Protein AF-A0A7G6RJI1-F1 (afdb_monomer)

Foldseek 3Di:
DPVVVVVVVVVVVVVVVVVVVPDPPPDPPCPDPVNVVVVVVVVVVVVVVVVVVVVVVVVVVVVVVVVVVVVVVVVVVVVLLVLLVLLQVLLLVLLVLLVLVLVQLVVLQVVCVVVVVVVPQSLVSHDQDPDQDPDQSARDPVSLVLCVVLVHVVLSVLSRVLSVVSRVLSVLSVVSNVLVVVLVVPCLNCVQCVPPHPVRRPPVNCVVCVVVSVVSSVSVVVSSVVSVVSSVSSQVSQVVSLVSVCSSSVNVQSWTDHSSDTDGGDPDPPD

Solvent-accessible surface area (backbone atoms only — not comparable to full-atom values): 15150 Å² total; per-residue (Å²): 130,69,70,61,56,54,55,49,52,55,48,53,55,52,51,53,59,57,55,61,72,70,45,97,79,72,64,86,74,63,79,41,75,67,47,52,52,52,52,52,51,51,51,51,48,51,52,52,50,51,52,53,51,49,54,53,50,50,53,52,51,50,53,49,52,55,52,49,52,53,50,52,52,50,52,50,52,52,52,52,47,53,32,53,49,50,54,51,52,52,54,32,50,54,46,43,56,52,49,55,52,52,47,56,47,52,50,22,48,51,52,24,44,75,71,69,45,66,87,53,60,61,52,74,37,42,66,82,82,73,90,70,78,93,63,69,68,69,80,53,72,82,48,45,45,58,36,46,76,56,74,39,51,64,53,40,52,50,50,48,50,50,32,51,51,50,42,54,47,52,52,52,51,51,53,49,42,52,58,49,48,65,50,68,71,37,64,64,58,52,60,26,34,76,75,64,36,78,87,49,40,47,71,68,56,42,71,71,39,49,69,55,51,55,51,45,23,51,48,51,53,52,52,54,55,48,50,57,52,51,50,60,48,47,53,52,46,32,44,54,46,29,55,47,52,21,61,62,70,72,31,93,58,54,66,31,46,56,97,59,38,78,40,71,50,80,78,70,79,89,124

Secondary structure (DSSP, 8-state):
-HHHHHHHHHHHHHHHHHHHTT-TT--GGGGSHHHHHHHHHHHHHHHHHHHHHHHHHHHHHHHHHHHHHHHHHHHHHHHHHHHHHHHHHHHHHHHHHHHHHHHHHHHHHHHHHHTT-TTS-HHHHSPP-----SS-----HHHHHHHHHTT-HHHHHHHHHHHHHHHHHHHHHHHHHHHHHHHHT-HHHHHHHHHH-GGGS-HHHHHHHHHHHHHHHHHHHHHHHHHHHHHHHHHHHHHHHHHHHHHHHT-TTS-EEETTEEEPPP-----

Radius of gyration: 38.73 Å; Cα contacts (8 Å, |Δi|>4): 179; chains: 1; bounding box: 62×34×124 Å

pLDDT: mean 78.44, std 17.1, range [37.81, 96.06]

Nearest PDB structures (foldseek):
  1uru-assembly1_A-2  TM=3.618E-01  e=1.735E+00  Drosophila melanogaster
  3ja6-assembly1_I  TM=2.498E-01  e=2.124E+00  Escherichia coli
  8snb-assembly1_8K  TM=3.143E-01  e=3.896E+00  Strongylocentrotus purpuratus

Organism: Rhizobium leguminosarum bv. viciae (NCBI:txid387)

Sequence (271 aa):
MTHEMLGVACRLFRTEILGLCQAPWYRSDIFSVENIMLFSSTLIGAIVGAVVAGVIQYKISRQQFEAEAAVTEKQRLEVERAKAFKITFQLQSIMNSQRDLEHAIAESFTEAAAAGLGGWPSCLKVKPISGLPQGSERFEAEDMYILVAAGNPVVSNAASLLANRWSSMIEVVKDFNRSREEMSSDPDLFASAQMHGLDWISPEARERWEGKVITLSRYLESFHSALKTDIAEGEKIAADLGKTLKAYFKDPNFPTLQGGQLLAPDRLPRS

Mean predicted aligned error: 13.76 Å

Structure (mmCIF, N/CA/C/O backbone):
data_AF-A0A7G6RJI1-F1
#
_entry.id   AF-A0A7G6RJI1-F1
#
loop_
_atom_site.group_PDB
_atom_site.id
_atom_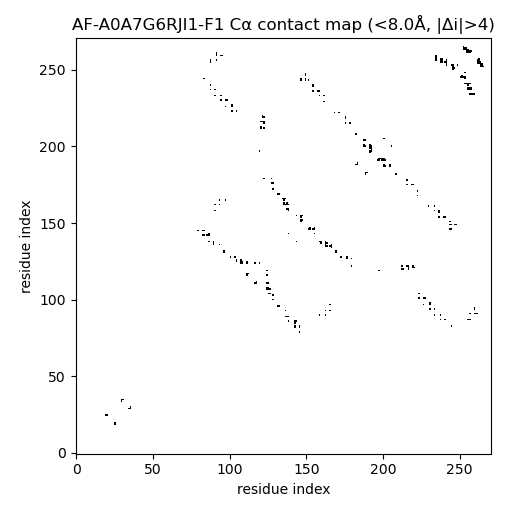site.type_symbol
_atom_site.label_atom_id
_atom_site.label_alt_id
_atom_site.label_comp_id
_atom_site.label_asym_id
_atom_site.label_entity_id
_atom_site.label_seq_id
_atom_site.pdbx_PDB_ins_code
_atom_site.Cartn_x
_atom_site.Cartn_y
_atom_site.Cartn_z
_atom_site.occupancy
_atom_site.B_iso_or_equiv
_atom_site.auth_seq_id
_atom_site.auth_comp_id
_atom_site.auth_asym_id
_atom_site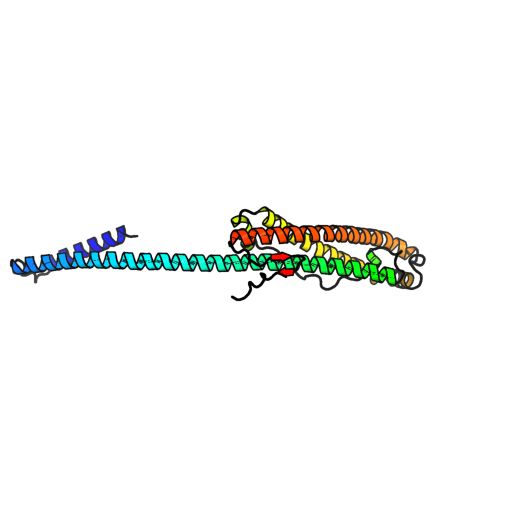.auth_atom_id
_atom_site.pdbx_PDB_model_num
ATOM 1 N N . MET A 1 1 ? -12.994 -9.990 47.515 1.00 44.66 1 MET A N 1
ATOM 2 C CA . MET A 1 1 ? -12.352 -9.154 48.559 1.00 44.66 1 MET A CA 1
ATOM 3 C C . MET A 1 1 ? -13.293 -8.710 49.691 1.00 44.66 1 MET A C 1
ATOM 5 O O . MET A 1 1 ? -12.871 -7.951 50.548 1.00 44.66 1 MET A O 1
ATOM 9 N N . THR A 1 2 ? -14.542 -9.186 49.766 1.00 51.34 2 THR A N 1
ATOM 10 C CA . THR A 1 2 ? -15.526 -8.729 50.773 1.00 51.34 2 THR A CA 1
ATOM 11 C C . THR A 1 2 ? -15.606 -9.609 52.030 1.00 51.34 2 THR A C 1
ATOM 13 O O . THR A 1 2 ? -15.945 -9.110 53.097 1.00 51.34 2 THR A O 1
ATOM 16 N N . HIS A 1 3 ? -15.229 -10.892 51.954 1.00 41.06 3 HIS A N 1
ATOM 17 C CA . HIS A 1 3 ? -15.257 -11.801 53.112 1.00 41.06 3 HIS A CA 1
ATOM 18 C C . HIS A 1 3 ? -14.093 -11.605 54.097 1.00 41.06 3 HIS A C 1
ATOM 20 O O . HIS A 1 3 ? -14.269 -11.804 55.298 1.00 41.06 3 HIS A O 1
ATOM 26 N N . GLU A 1 4 ? -12.920 -11.175 53.625 1.00 42.91 4 GLU A N 1
ATOM 27 C CA . GLU A 1 4 ? -11.760 -10.975 54.503 1.00 42.91 4 GLU A CA 1
ATOM 28 C C . GLU A 1 4 ? -11.885 -9.715 55.364 1.00 42.91 4 GLU A C 1
ATOM 30 O O . GLU A 1 4 ? -11.539 -9.754 56.544 1.00 42.91 4 GLU A O 1
ATOM 35 N N . MET A 1 5 ? -12.471 -8.632 54.836 1.00 42.94 5 MET A N 1
ATOM 36 C CA . MET A 1 5 ? -12.696 -7.411 55.619 1.00 42.94 5 MET A CA 1
ATOM 37 C C . MET A 1 5 ? -13.705 -7.619 56.756 1.00 42.94 5 MET A C 1
ATOM 39 O O . MET A 1 5 ? -13.489 -7.115 57.858 1.00 42.94 5 MET A O 1
ATOM 43 N N . LEU A 1 6 ? -14.746 -8.435 56.542 1.00 45.59 6 LEU A N 1
ATOM 44 C CA . LEU A 1 6 ? -15.683 -8.809 57.608 1.00 45.59 6 LEU A CA 1
ATOM 45 C C . LEU A 1 6 ? -14.982 -9.619 58.717 1.00 45.59 6 LEU A C 1
ATOM 47 O O . LEU A 1 6 ? -15.220 -9.404 59.904 1.00 45.59 6 LEU A O 1
ATOM 51 N N . GLY A 1 7 ? -14.067 -10.517 58.333 1.00 47.09 7 GLY A N 1
ATOM 52 C CA . GLY A 1 7 ? -13.289 -11.336 59.264 1.00 47.09 7 GLY A CA 1
ATOM 53 C C . GLY A 1 7 ? -12.231 -10.561 60.060 1.00 47.09 7 GLY A C 1
ATOM 54 O O . GLY A 1 7 ? -11.871 -10.983 61.162 1.00 47.09 7 GLY A O 1
ATOM 55 N N . VAL A 1 8 ? -11.730 -9.439 59.535 1.00 51.91 8 VAL A N 1
ATOM 56 C CA . VAL A 1 8 ? -10.824 -8.526 60.255 1.00 51.91 8 VAL A CA 1
ATOM 57 C C . VAL A 1 8 ? -11.613 -7.622 61.205 1.00 51.91 8 VAL A C 1
ATOM 59 O O . VAL A 1 8 ? -11.228 -7.497 62.366 1.00 51.91 8 VAL A O 1
ATOM 62 N N . ALA A 1 9 ? -12.763 -7.092 60.774 1.00 48.53 9 ALA A N 1
ATOM 63 C CA . ALA A 1 9 ? -13.648 -6.299 61.629 1.00 48.53 9 ALA A CA 1
ATOM 64 C C . ALA A 1 9 ? -14.160 -7.105 62.839 1.00 48.53 9 ALA A C 1
ATOM 66 O O . ALA A 1 9 ? -14.074 -6.632 63.969 1.00 48.53 9 ALA A O 1
ATOM 67 N N . CYS A 1 10 ? -14.586 -8.362 62.645 1.00 48.00 10 CYS A N 1
ATOM 68 C CA . CYS A 1 10 ? -14.978 -9.242 63.755 1.00 48.00 10 CYS A CA 1
ATOM 69 C C . CYS A 1 10 ? -13.814 -9.592 64.698 1.00 48.00 10 CYS A C 1
ATOM 71 O O . CYS A 1 10 ? -14.040 -9.793 65.892 1.00 48.00 10 CYS A O 1
ATOM 73 N N . ARG A 1 11 ? -12.575 -9.678 64.192 1.00 47.56 11 ARG A N 1
ATOM 74 C CA . ARG A 1 11 ? -11.395 -9.950 65.029 1.00 47.56 11 ARG A CA 1
ATOM 75 C C . ARG A 1 11 ? -11.001 -8.742 65.874 1.00 47.56 11 ARG A C 1
ATOM 77 O O . ARG A 1 11 ? -10.767 -8.932 67.063 1.00 47.56 11 ARG A O 1
ATOM 84 N N . LEU A 1 12 ? -11.029 -7.536 65.303 1.00 47.50 12 LEU A N 1
ATOM 85 C CA . LEU A 1 12 ? -10.796 -6.283 66.031 1.00 47.50 12 LEU A CA 1
ATOM 86 C C . LEU A 1 12 ? -11.854 -6.049 67.121 1.00 47.50 12 LEU A C 1
ATOM 88 O O . LEU A 1 12 ? -11.502 -5.747 68.261 1.00 47.50 12 LEU A O 1
ATOM 92 N N . PHE A 1 13 ? -13.132 -6.311 66.818 1.00 48.78 13 PHE A N 1
ATOM 93 C CA . PHE A 1 13 ? -14.228 -6.198 67.791 1.00 48.78 13 PHE A CA 1
ATOM 94 C C . PHE A 1 13 ? -14.069 -7.172 68.971 1.00 48.78 13 PHE A C 1
ATOM 96 O O . PHE A 1 13 ? -14.360 -6.837 70.117 1.00 48.78 13 PHE A O 1
ATOM 103 N N . ARG A 1 14 ? -13.562 -8.386 68.710 1.00 46.91 14 ARG A N 1
ATOM 104 C CA . ARG A 1 14 ? -13.326 -9.398 69.748 1.00 46.91 14 ARG A CA 1
ATOM 105 C C . ARG A 1 14 ? -12.148 -9.033 70.655 1.00 46.91 14 ARG A C 1
ATOM 107 O O . ARG A 1 14 ? -12.214 -9.308 71.850 1.00 46.91 14 ARG A O 1
ATOM 114 N N . THR A 1 15 ? -11.092 -8.423 70.116 1.00 50.25 15 THR A N 1
ATOM 115 C CA . THR A 1 15 ? -9.914 -8.018 70.902 1.00 50.25 15 THR A CA 1
ATOM 116 C C . THR A 1 15 ? -10.156 -6.778 71.757 1.00 50.25 15 THR A C 1
ATOM 118 O O . THR A 1 15 ? -9.685 -6.750 72.890 1.00 50.25 15 THR A O 1
ATOM 121 N N . GLU A 1 16 ? -10.927 -5.793 71.288 1.00 49.84 16 GLU A N 1
ATOM 122 C CA . GLU A 1 16 ? -11.215 -4.599 72.099 1.00 49.84 16 GLU A CA 1
ATOM 123 C C . GLU A 1 16 ? -12.198 -4.886 73.239 1.00 49.84 16 GLU A C 1
ATOM 125 O O . GLU A 1 16 ? -11.974 -4.446 74.366 1.00 49.84 16 GLU A O 1
ATOM 130 N N . ILE A 1 17 ? -13.228 -5.706 72.998 1.00 50.31 17 ILE A N 1
ATOM 131 C CA . ILE A 1 17 ? -14.180 -6.095 74.050 1.00 50.31 17 ILE A CA 1
ATOM 132 C C . ILE A 1 17 ? -13.494 -6.938 75.135 1.00 50.31 17 ILE A C 1
ATOM 134 O O . ILE A 1 17 ? -13.737 -6.724 76.319 1.00 50.31 17 ILE A O 1
ATOM 138 N N . LEU A 1 18 ? -12.601 -7.863 74.762 1.00 48.12 18 LEU A N 1
ATOM 139 C CA . LEU A 1 18 ? -11.871 -8.677 75.742 1.00 48.12 18 LEU A CA 1
ATOM 140 C C . LEU A 1 18 ? -10.766 -7.891 76.467 1.00 48.12 18 LEU A C 1
ATOM 142 O O . LEU A 1 18 ? -10.519 -8.158 77.641 1.00 48.12 18 LEU A O 1
ATOM 146 N N . GLY A 1 19 ? -10.141 -6.907 75.809 1.00 47.38 19 GLY A N 1
ATOM 147 C CA . GLY A 1 19 ? -9.150 -6.021 76.430 1.00 47.38 19 GLY A CA 1
ATOM 148 C C . GLY A 1 19 ? -9.755 -5.062 77.461 1.00 47.38 19 GLY A C 1
ATOM 149 O O . GLY A 1 19 ? -9.156 -4.825 78.508 1.00 47.38 19 GLY A O 1
ATOM 150 N N . LEU A 1 20 ? -10.976 -4.572 77.220 1.00 47.09 20 LEU A N 1
ATOM 151 C CA . LEU A 1 20 ? -11.711 -3.722 78.165 1.00 47.09 20 LEU A CA 1
ATOM 152 C C . LEU A 1 20 ? -12.123 -4.468 79.445 1.00 47.09 20 LEU A C 1
ATOM 154 O O . LEU A 1 20 ? -12.180 -3.856 80.507 1.00 47.09 20 LEU A O 1
ATOM 158 N N . CYS A 1 21 ? -12.346 -5.783 79.379 1.00 48.19 21 CYS A N 1
ATOM 159 C CA . CYS A 1 21 ? -12.746 -6.591 80.536 1.00 48.19 21 CYS A CA 1
ATOM 160 C C . CYS A 1 21 ? -11.606 -6.931 81.518 1.00 48.19 21 CYS A C 1
ATOM 162 O O . CYS A 1 21 ? -11.888 -7.469 82.586 1.00 48.19 21 CYS A O 1
ATOM 164 N N . GLN A 1 22 ? -10.338 -6.645 81.194 1.00 48.41 22 GLN A N 1
ATOM 165 C CA . GLN A 1 22 ? -9.186 -6.953 82.065 1.00 48.41 22 GLN A CA 1
ATOM 166 C C . GLN A 1 22 ? -8.533 -5.721 82.707 1.00 48.41 22 GLN A C 1
ATOM 168 O O . GLN A 1 22 ? -7.546 -5.850 83.433 1.00 48.41 22 GLN A O 1
ATOM 173 N N . ALA A 1 23 ? -9.068 -4.521 82.478 1.00 49.31 23 ALA A N 1
ATOM 174 C CA . ALA A 1 23 ? -8.513 -3.312 83.064 1.00 49.31 23 ALA A CA 1
ATOM 175 C C . ALA A 1 23 ? -8.948 -3.157 84.544 1.00 49.31 23 ALA A C 1
ATOM 177 O O . ALA A 1 23 ? -10.142 -3.216 84.838 1.00 49.31 23 ALA A O 1
ATOM 178 N N . PRO A 1 24 ? -8.028 -2.908 85.499 1.00 47.59 24 PRO A N 1
ATOM 179 C CA . PRO A 1 24 ? -8.315 -2.897 86.945 1.00 47.59 24 PRO A CA 1
ATOM 180 C C . PRO A 1 24 ? -9.204 -1.733 87.432 1.00 47.59 24 PRO A C 1
ATOM 182 O O . PRO A 1 24 ? -9.448 -1.598 88.628 1.00 47.59 24 PRO A O 1
ATOM 185 N N . TRP A 1 25 ? -9.712 -0.899 86.521 1.00 50.97 25 TRP A N 1
ATOM 186 C CA . TRP A 1 25 ? -10.681 0.171 86.782 1.00 50.97 25 TRP A CA 1
ATOM 187 C C . TRP A 1 25 ? -12.119 -0.191 86.359 1.00 50.97 25 TRP A C 1
ATOM 189 O O . TRP A 1 25 ? -12.997 0.673 86.367 1.00 50.97 25 TRP A O 1
ATOM 199 N N . TYR A 1 26 ? -12.388 -1.461 86.028 1.00 44.91 26 TYR A N 1
ATOM 200 C CA . TYR A 1 26 ? -13.722 -1.964 85.686 1.00 44.91 26 TYR A CA 1
ATOM 201 C C . TYR A 1 26 ? -14.636 -2.004 86.929 1.00 44.91 26 TYR A C 1
ATOM 203 O O . TYR A 1 26 ? -14.754 -3.014 87.623 1.00 44.91 26 TYR A O 1
ATOM 211 N N . ARG A 1 27 ? -15.265 -0.865 87.249 1.00 48.16 27 ARG A N 1
ATOM 212 C CA . ARG A 1 27 ? -16.328 -0.762 88.261 1.00 48.16 27 ARG A CA 1
ATOM 213 C C . ARG A 1 27 ? -17.560 -1.542 87.801 1.00 48.16 27 ARG A C 1
ATOM 215 O O . ARG A 1 27 ? -18.054 -1.348 86.695 1.00 48.16 27 ARG A O 1
ATOM 222 N N . SER A 1 28 ? -18.113 -2.343 88.704 1.00 49.47 28 SER A N 1
ATOM 223 C CA . SER A 1 28 ? -19.346 -3.129 88.554 1.00 49.47 28 SER A CA 1
ATOM 224 C C . SER A 1 28 ? -20.634 -2.306 88.357 1.00 49.47 28 SER A C 1
ATOM 226 O O . SER A 1 28 ? -21.706 -2.891 88.238 1.00 49.47 28 SER A O 1
ATOM 228 N N . ASP A 1 29 ? -20.551 -0.974 88.278 1.00 47.97 29 ASP A N 1
ATOM 229 C CA . ASP A 1 29 ? -21.704 -0.066 88.137 1.00 47.97 29 ASP A CA 1
ATOM 230 C C . ASP A 1 29 ? -22.180 0.100 86.673 1.00 47.97 29 ASP A C 1
ATOM 232 O O . ASP A 1 29 ? -23.141 0.815 86.389 1.00 47.97 29 ASP A O 1
ATOM 236 N N . ILE A 1 30 ? -21.537 -0.576 85.712 1.00 51.12 30 ILE A N 1
ATOM 237 C CA . ILE A 1 30 ? -21.891 -0.501 84.281 1.00 51.12 30 ILE A CA 1
ATOM 238 C C . ILE A 1 30 ? -23.217 -1.232 83.969 1.00 51.12 30 ILE A C 1
ATOM 240 O O . ILE A 1 30 ? -23.844 -0.942 82.956 1.00 51.12 30 ILE A O 1
ATOM 244 N N . PHE A 1 31 ? -23.723 -2.091 84.861 1.00 45.53 31 PHE A N 1
ATOM 245 C CA . PHE A 1 31 ? -24.990 -2.822 84.680 1.00 45.53 31 PHE A CA 1
ATOM 246 C C . PHE A 1 31 ? -26.203 -2.168 85.371 1.00 45.53 31 PHE A C 1
ATOM 248 O O . PHE A 1 31 ? -27.122 -2.852 85.816 1.00 45.53 31 PHE A O 1
ATOM 255 N N . SER A 1 32 ? -26.241 -0.834 85.436 1.00 52.19 32 SER A N 1
ATOM 256 C CA . SER A 1 32 ? -27.514 -0.112 85.575 1.00 52.19 32 SER A CA 1
ATOM 257 C C . SER A 1 32 ? -28.381 -0.379 84.335 1.00 52.19 32 SER A C 1
ATOM 259 O O . SER A 1 32 ? -27.873 -0.384 83.211 1.00 52.19 32 SER A O 1
ATOM 261 N N . VAL A 1 33 ? -29.692 -0.578 84.514 1.00 54.50 33 VAL A N 1
ATOM 262 C CA . VAL A 1 33 ? -30.661 -0.769 83.412 1.00 54.50 33 VAL A CA 1
ATOM 263 C C . VAL A 1 33 ? -30.552 0.358 82.369 1.00 54.50 33 VAL A C 1
ATOM 265 O O . VAL A 1 33 ? -30.708 0.113 81.173 1.00 54.50 33 VAL A O 1
ATOM 268 N N . GLU A 1 34 ? -30.186 1.569 82.801 1.00 54.44 34 GLU A N 1
ATOM 269 C CA . GLU A 1 34 ? -29.973 2.733 81.933 1.00 54.44 34 GLU A CA 1
ATOM 270 C C . GLU A 1 34 ? -28.757 2.573 81.005 1.00 54.44 34 GLU A C 1
ATOM 272 O O . GLU A 1 34 ? -28.835 2.912 79.825 1.00 54.44 34 GLU A O 1
ATOM 277 N N . ASN A 1 35 ? -27.659 1.984 81.488 1.00 52.88 35 ASN A N 1
ATOM 278 C CA . ASN A 1 35 ? -26.444 1.762 80.695 1.00 52.88 35 ASN A CA 1
ATOM 279 C C . ASN A 1 35 ? -26.624 0.634 79.669 1.00 52.88 35 ASN A C 1
ATOM 281 O O . ASN A 1 35 ? -26.104 0.723 78.557 1.00 52.88 35 ASN A O 1
ATOM 285 N N . ILE A 1 36 ? -27.413 -0.398 79.993 1.00 57.19 36 ILE A N 1
ATOM 286 C CA . ILE A 1 36 ? -27.764 -1.473 79.049 1.00 57.19 36 ILE A CA 1
ATOM 287 C C . ILE A 1 36 ? -28.654 -0.926 77.922 1.00 57.19 36 ILE A C 1
ATOM 289 O O . ILE A 1 36 ? -28.448 -1.280 76.759 1.00 57.19 36 ILE A O 1
ATOM 293 N N . MET A 1 37 ? -29.601 -0.030 78.229 1.00 56.97 37 MET A N 1
ATOM 294 C CA . MET A 1 37 ? -30.416 0.655 77.212 1.00 56.97 37 MET A CA 1
ATOM 295 C C . MET A 1 37 ? -29.586 1.590 76.319 1.00 56.97 37 MET A C 1
ATOM 297 O O . MET A 1 37 ? -29.798 1.636 75.107 1.00 56.97 37 MET A O 1
ATOM 301 N N . LEU A 1 38 ? -28.609 2.302 76.886 1.00 60.97 38 LEU A N 1
ATOM 302 C CA . LEU A 1 38 ? -27.684 3.157 76.133 1.00 60.97 38 LEU A CA 1
ATOM 303 C C . LEU A 1 38 ? -26.750 2.353 75.219 1.00 60.97 38 LEU A C 1
ATOM 305 O O . LEU A 1 38 ? -26.529 2.742 74.073 1.00 60.97 38 LEU A O 1
ATOM 309 N N . PHE A 1 39 ? -26.242 1.213 75.691 1.00 62.25 39 PHE A N 1
ATOM 310 C CA . PHE A 1 39 ? -25.367 0.333 74.910 1.00 62.25 39 PHE A CA 1
ATOM 311 C C . PHE A 1 39 ? -26.123 -0.351 73.764 1.00 62.25 39 PHE A C 1
ATOM 313 O O . PHE A 1 39 ? -25.642 -0.438 72.636 1.00 62.25 39 PHE A O 1
ATOM 320 N N . SER A 1 40 ? -27.346 -0.811 74.032 1.00 61.06 40 SER A N 1
ATOM 321 C CA . SER A 1 40 ? -28.196 -1.438 73.017 1.00 61.06 40 SER A CA 1
ATOM 322 C C . SER A 1 40 ? -28.679 -0.433 71.963 1.00 61.06 40 SER A C 1
ATOM 324 O O . SER A 1 40 ? -28.666 -0.759 70.776 1.00 61.06 40 SER A O 1
ATOM 326 N N . SER A 1 41 ? -29.000 0.811 72.340 1.00 62.19 41 SER A N 1
ATOM 327 C CA . SER A 1 41 ? -29.367 1.860 71.377 1.00 62.19 41 SER A CA 1
ATOM 328 C C . SER A 1 41 ? -28.186 2.331 70.518 1.00 62.19 41 SER A C 1
ATOM 330 O O . SER A 1 41 ? -28.357 2.518 69.312 1.00 62.19 41 SER A O 1
ATOM 332 N N . THR A 1 42 ? -26.977 2.441 71.080 1.00 68.38 42 THR A N 1
ATOM 333 C CA . THR A 1 42 ? -25.759 2.756 70.305 1.00 68.38 42 THR A CA 1
ATOM 334 C C . THR A 1 42 ? -25.352 1.620 69.371 1.00 68.38 42 THR A C 1
ATOM 336 O O . THR A 1 42 ? -24.992 1.889 68.226 1.00 68.38 42 THR A O 1
ATOM 339 N N . LEU A 1 43 ? -25.469 0.357 69.795 1.00 67.19 43 LEU A N 1
ATOM 340 C CA . LEU A 1 43 ? -25.191 -0.801 68.940 1.00 67.19 43 LEU A CA 1
ATOM 341 C C . LEU A 1 43 ? -26.173 -0.883 67.759 1.00 67.19 43 LEU A C 1
ATOM 343 O O . LEU A 1 43 ? -25.754 -1.067 66.617 1.00 67.19 43 LEU A O 1
ATOM 347 N N . ILE A 1 44 ? -27.473 -0.692 68.014 1.00 65.62 44 ILE A N 1
ATOM 348 C CA . ILE A 1 44 ? -28.499 -0.655 66.961 1.00 65.62 44 ILE A CA 1
ATOM 349 C C . ILE A 1 44 ? -28.258 0.540 66.027 1.00 65.62 44 ILE A C 1
ATOM 351 O O . ILE A 1 44 ? -28.298 0.376 64.808 1.00 65.62 44 ILE A O 1
ATOM 355 N N . GLY A 1 45 ? -27.935 1.716 66.573 1.00 65.38 45 GLY A N 1
ATOM 356 C CA . GLY A 1 45 ? -27.583 2.903 65.791 1.00 65.38 45 GLY A CA 1
ATOM 357 C C . GLY A 1 45 ? -26.361 2.690 64.892 1.00 65.38 45 GLY A C 1
ATOM 358 O O . GLY A 1 45 ? -26.391 3.073 63.723 1.00 65.38 45 GLY A O 1
ATOM 359 N N . ALA A 1 46 ? -25.320 2.016 65.389 1.00 67.38 46 ALA A N 1
ATOM 360 C CA . ALA A 1 46 ? -24.122 1.687 64.618 1.00 67.38 46 ALA A CA 1
ATOM 361 C C . ALA A 1 46 ? -24.409 0.680 63.491 1.00 67.38 46 ALA A C 1
ATOM 363 O O . ALA A 1 46 ? -23.920 0.855 62.376 1.00 67.38 46 ALA A O 1
ATOM 364 N N . ILE A 1 47 ? -25.241 -0.337 63.745 1.00 69.31 47 ILE A N 1
ATOM 365 C CA . ILE A 1 47 ? -25.651 -1.319 62.728 1.00 69.31 47 ILE A CA 1
ATOM 366 C C . ILE A 1 47 ? -26.483 -0.645 61.635 1.00 69.31 47 ILE A C 1
ATOM 368 O O . ILE A 1 47 ? -26.197 -0.815 60.450 1.00 69.31 47 ILE A O 1
ATOM 372 N N . VAL A 1 48 ? -27.482 0.156 62.012 1.00 70.38 48 VAL A N 1
ATOM 373 C CA . VAL A 1 48 ? -28.325 0.880 61.049 1.00 70.38 48 VAL A CA 1
ATOM 374 C C . VAL A 1 48 ? -27.489 1.885 60.253 1.00 70.38 48 VAL A C 1
ATOM 376 O O . VAL A 1 48 ? -27.600 1.931 59.029 1.00 70.38 48 VAL A O 1
ATOM 379 N N . GLY A 1 49 ? -26.594 2.625 60.913 1.00 71.06 49 GLY A N 1
ATOM 380 C CA . GLY A 1 49 ? -25.656 3.536 60.259 1.00 71.06 49 GLY A CA 1
ATOM 381 C C . GLY A 1 49 ? -24.747 2.829 59.250 1.00 71.06 49 GLY A C 1
ATOM 382 O O . GLY A 1 49 ? -24.614 3.297 58.121 1.00 71.06 49 GLY A O 1
ATOM 383 N N . ALA A 1 50 ? -24.189 1.667 59.606 1.00 73.31 50 ALA A N 1
ATOM 384 C CA . ALA A 1 50 ? -23.346 0.868 58.716 1.00 73.31 50 ALA A CA 1
ATOM 385 C C . ALA A 1 50 ? -24.118 0.314 57.506 1.00 73.31 50 ALA A C 1
ATOM 387 O O . ALA A 1 50 ? -23.600 0.324 56.390 1.00 73.31 50 ALA A O 1
ATOM 388 N N . VAL A 1 51 ? -25.368 -0.123 57.695 1.00 75.69 51 VAL A N 1
ATOM 389 C CA . VAL A 1 51 ? -26.224 -0.604 56.597 1.00 75.69 51 VAL A CA 1
ATOM 390 C C . VAL A 1 51 ? -26.586 0.538 55.647 1.00 75.69 51 VAL A C 1
ATOM 392 O O . VAL A 1 51 ? -26.446 0.388 54.434 1.00 75.69 51 VAL A O 1
ATOM 395 N N . VAL A 1 52 ? -27.001 1.694 56.171 1.00 79.12 52 VAL A N 1
ATOM 396 C CA . VAL A 1 52 ? -27.344 2.866 55.349 1.00 79.12 52 VAL A CA 1
ATOM 397 C C . VAL A 1 52 ? -26.116 3.374 54.590 1.00 79.12 52 VAL A C 1
ATOM 399 O O . VAL A 1 52 ? -26.197 3.586 53.380 1.00 79.12 52 VAL A O 1
ATOM 402 N N . ALA A 1 53 ? -24.964 3.489 55.258 1.00 75.06 53 ALA A N 1
ATOM 403 C CA . ALA A 1 53 ? -23.704 3.855 54.615 1.00 75.06 53 ALA A CA 1
ATOM 404 C C . ALA A 1 53 ? -23.299 2.839 53.533 1.00 75.06 53 ALA A C 1
ATOM 406 O O . ALA A 1 53 ? -22.908 3.239 52.440 1.00 75.06 53 ALA A O 1
ATOM 407 N N . GLY A 1 54 ? -23.468 1.537 53.786 1.00 77.81 54 GLY A N 1
ATOM 408 C CA . GLY A 1 54 ? -23.201 0.476 52.813 1.00 77.81 54 GLY A CA 1
ATOM 409 C C . GLY A 1 54 ? -24.099 0.546 51.574 1.00 77.81 54 GLY A C 1
ATOM 410 O O . GLY A 1 54 ? -23.612 0.393 50.455 1.00 77.81 54 GLY A O 1
ATOM 411 N N . VAL A 1 55 ? -25.394 0.837 51.741 1.00 81.19 55 VAL A N 1
ATOM 412 C CA . VAL A 1 55 ? -26.340 0.999 50.619 1.00 81.19 55 VAL A CA 1
ATOM 413 C C . VAL A 1 55 ? -26.023 2.250 49.796 1.00 81.19 55 VAL A C 1
ATOM 415 O O . VAL A 1 55 ? -26.062 2.197 48.565 1.00 81.19 55 VAL A O 1
ATOM 418 N N . ILE A 1 56 ? -25.694 3.367 50.452 1.00 84.38 56 ILE A N 1
ATOM 419 C CA . ILE A 1 56 ? -25.287 4.606 49.772 1.00 84.38 56 ILE A CA 1
ATOM 420 C C . ILE A 1 56 ? -23.984 4.374 49.001 1.00 84.38 56 ILE A C 1
ATOM 422 O O . ILE A 1 56 ? -23.925 4.673 47.808 1.00 84.38 56 ILE A O 1
ATOM 426 N N . GLN A 1 57 ? -22.983 3.765 49.641 1.00 83.69 57 GLN A N 1
ATOM 427 C CA . GLN A 1 57 ? -21.704 3.448 49.011 1.00 83.69 57 GLN A CA 1
ATOM 428 C C . GLN A 1 57 ? -21.888 2.518 47.810 1.00 83.69 57 GLN A C 1
ATOM 430 O O . GLN A 1 57 ? -21.326 2.774 46.752 1.00 83.69 57 GLN A O 1
ATOM 435 N N . TYR A 1 58 ? -22.726 1.484 47.927 1.00 85.12 58 TYR A N 1
ATOM 436 C CA . TYR A 1 58 ? -23.033 0.585 46.815 1.00 85.12 58 TYR A CA 1
ATOM 437 C C . TYR A 1 58 ? -23.652 1.327 45.623 1.00 85.12 58 TYR A C 1
ATOM 439 O O . TYR A 1 58 ? -23.249 1.099 44.482 1.00 85.12 58 TYR A O 1
ATOM 447 N N . LYS A 1 59 ? -24.602 2.241 45.866 1.00 85.75 59 LYS A N 1
ATOM 448 C CA . LYS A 1 59 ? -25.212 3.045 44.796 1.00 85.75 59 LYS A CA 1
ATOM 449 C C . LYS A 1 59 ? -24.202 3.974 44.121 1.00 85.75 59 LYS A C 1
ATOM 451 O O . LYS A 1 59 ? -24.188 4.032 42.894 1.00 85.75 59 LYS A O 1
ATOM 456 N N . ILE A 1 60 ? -23.356 4.653 44.898 1.00 87.12 60 ILE A N 1
ATOM 457 C CA . ILE A 1 60 ? -22.306 5.538 44.370 1.00 87.12 60 ILE A CA 1
ATOM 458 C C . ILE A 1 60 ? -21.299 4.730 43.550 1.00 87.12 60 ILE A C 1
ATOM 460 O O . ILE A 1 60 ? -21.031 5.075 42.403 1.00 87.12 60 ILE A O 1
ATOM 464 N N . SER A 1 61 ? -20.793 3.620 44.093 1.00 82.31 61 SER A N 1
ATOM 465 C CA . SER A 1 61 ? -19.842 2.763 43.386 1.00 82.31 61 SER A CA 1
ATOM 466 C C . SER A 1 61 ? -20.438 2.199 42.102 1.00 82.31 61 SER A C 1
ATOM 468 O O . SER A 1 61 ? -19.767 2.206 41.079 1.00 82.31 61 SER A O 1
ATOM 470 N N . ARG A 1 62 ? -21.706 1.772 42.101 1.00 86.62 62 ARG A N 1
ATOM 471 C CA . ARG A 1 62 ? -22.365 1.291 40.881 1.00 86.62 62 ARG A CA 1
ATOM 472 C C . ARG A 1 62 ? -22.447 2.375 39.801 1.00 86.62 62 ARG A C 1
ATOM 474 O O . ARG A 1 62 ? -22.123 2.093 38.655 1.00 86.62 62 ARG A O 1
ATOM 481 N N . GLN A 1 63 ? -22.822 3.601 40.166 1.00 86.19 63 GLN A N 1
ATOM 482 C CA . GLN A 1 63 ? -22.851 4.727 39.225 1.00 86.19 63 GLN A CA 1
ATOM 483 C C . GLN A 1 63 ? -21.455 5.071 38.695 1.00 86.19 63 GLN A C 1
ATOM 485 O O . GLN A 1 63 ? -21.305 5.346 37.508 1.00 86.19 63 GLN A O 1
ATOM 490 N N . GLN A 1 64 ? -20.434 5.026 39.554 1.00 86.06 64 GLN A N 1
ATOM 491 C CA . GLN A 1 64 ? -19.045 5.244 39.153 1.00 86.06 64 GLN A CA 1
ATOM 492 C C . GLN A 1 64 ? -18.552 4.154 38.198 1.00 86.06 64 GLN A C 1
ATOM 494 O O . GLN A 1 64 ? -17.996 4.494 37.164 1.00 86.06 64 GLN A O 1
ATOM 499 N N . PHE A 1 65 ? -18.822 2.876 38.478 1.00 86.94 65 PHE A N 1
ATOM 500 C CA . PHE A 1 65 ? -18.462 1.769 37.587 1.00 86.94 65 PHE A CA 1
ATOM 501 C C . PHE A 1 65 ? -19.166 1.859 36.230 1.00 86.94 65 PHE A C 1
ATOM 503 O O . PHE A 1 65 ? -18.537 1.628 35.202 1.00 86.94 65 PHE A O 1
ATOM 510 N N . GLU A 1 66 ? -20.456 2.204 36.204 1.00 89.88 66 GLU A N 1
ATOM 511 C CA . GLU A 1 66 ? -21.202 2.390 34.953 1.00 89.88 66 GLU A CA 1
ATOM 512 C C . GLU A 1 66 ? -20.650 3.585 34.147 1.00 89.88 66 GLU A C 1
ATOM 514 O O . GLU A 1 66 ? -20.470 3.480 32.932 1.00 89.88 66 GLU A O 1
ATOM 519 N N . ALA A 1 67 ? -20.315 4.695 34.815 1.00 84.50 67 ALA A N 1
ATOM 520 C CA . ALA A 1 67 ? -19.707 5.863 34.177 1.00 84.50 67 ALA A CA 1
ATOM 521 C C . ALA A 1 67 ? -18.284 5.579 33.665 1.00 84.50 67 ALA A C 1
ATOM 523 O O . ALA A 1 67 ? -17.944 5.964 32.548 1.00 84.50 67 ALA A O 1
ATOM 524 N N . GLU A 1 68 ? -17.463 4.884 34.450 1.00 87.44 68 GLU A N 1
ATOM 525 C CA . GLU A 1 68 ? -16.098 4.508 34.084 1.00 87.44 68 GLU A CA 1
ATOM 526 C C . GLU A 1 68 ? -16.100 3.529 32.907 1.00 87.44 68 GLU A C 1
ATOM 528 O O . GLU A 1 68 ? -15.401 3.765 31.926 1.00 87.44 68 GLU A O 1
ATOM 533 N N . ALA A 1 69 ? -16.976 2.517 32.923 1.00 87.25 69 ALA A N 1
ATOM 534 C CA . ALA A 1 69 ? -17.145 1.593 31.804 1.00 87.25 69 ALA A CA 1
ATOM 535 C C . ALA A 1 69 ? -17.528 2.320 30.503 1.00 87.25 69 ALA A C 1
ATOM 537 O O . ALA A 1 69 ? -16.979 2.019 29.442 1.00 87.25 69 ALA A O 1
ATOM 538 N N . ALA A 1 70 ? -18.426 3.310 30.575 1.00 87.06 70 ALA A N 1
ATOM 539 C CA . ALA A 1 70 ? -18.805 4.115 29.416 1.00 87.06 70 ALA A CA 1
ATOM 540 C C . ALA A 1 70 ? -17.636 4.965 28.880 1.00 87.06 70 ALA A C 1
ATOM 542 O O . ALA A 1 70 ? -17.465 5.091 27.665 1.00 87.06 70 ALA A O 1
ATOM 543 N N . VAL A 1 71 ? -16.812 5.532 29.769 1.00 88.75 71 VAL A N 1
ATOM 544 C CA . VAL A 1 71 ? -15.616 6.300 29.386 1.00 88.75 71 VAL A CA 1
ATOM 545 C C . VAL A 1 71 ? -14.562 5.394 28.752 1.00 88.75 71 VAL A C 1
ATOM 547 O O . VAL A 1 71 ? -14.041 5.735 27.690 1.00 88.75 71 VAL A O 1
ATOM 550 N N . THR A 1 72 ? -14.275 4.237 29.351 1.00 88.81 72 THR A N 1
ATOM 551 C CA . THR A 1 72 ? -13.305 3.270 28.820 1.00 88.81 72 THR A CA 1
ATOM 552 C C . THR A 1 72 ? -13.717 2.764 27.442 1.00 88.81 72 THR A C 1
ATOM 554 O O . THR A 1 72 ? -12.882 2.704 26.541 1.00 88.81 72 THR A O 1
ATOM 557 N N . GLU A 1 73 ? -15.000 2.459 27.239 1.00 86.56 73 GLU A N 1
ATOM 558 C CA . GLU A 1 73 ? -15.497 2.019 25.932 1.00 86.56 73 GLU A CA 1
ATOM 559 C C . GLU A 1 73 ? -15.343 3.116 24.873 1.00 86.56 73 GLU A C 1
ATOM 561 O O . GLU A 1 73 ? -14.885 2.860 23.758 1.00 86.56 73 GLU A O 1
ATOM 566 N N . LYS A 1 74 ? -15.641 4.370 25.227 1.00 87.69 74 LYS A N 1
ATOM 567 C CA . LYS A 1 74 ? -15.445 5.499 24.315 1.00 87.69 74 LYS A CA 1
ATOM 568 C C . LYS A 1 74 ? -13.971 5.676 23.937 1.00 87.69 74 LYS A C 1
ATOM 570 O O . LYS A 1 74 ? -13.664 5.827 22.756 1.00 87.69 74 LYS A O 1
ATOM 575 N N . GLN A 1 75 ? -13.065 5.615 24.913 1.00 89.50 75 GLN A N 1
ATOM 576 C CA . GLN A 1 75 ? -11.621 5.703 24.673 1.00 89.50 75 GLN A CA 1
ATOM 577 C C . GLN A 1 75 ? -11.131 4.566 23.774 1.00 89.50 75 GLN A C 1
ATOM 579 O O . GLN A 1 75 ? -10.362 4.796 22.842 1.00 89.50 75 GLN A O 1
ATOM 584 N N . ARG A 1 76 ? -11.615 3.343 24.007 1.00 88.94 76 ARG A N 1
ATOM 585 C CA . ARG A 1 76 ? -11.298 2.188 23.168 1.00 88.94 76 ARG A CA 1
ATOM 586 C C . ARG A 1 76 ? -11.727 2.415 21.719 1.00 88.94 76 ARG A C 1
ATOM 588 O O . ARG A 1 76 ? -10.920 2.210 20.815 1.00 88.94 76 ARG A O 1
ATOM 595 N N . LEU A 1 77 ? -12.956 2.878 21.493 1.00 89.25 77 LEU A N 1
ATOM 596 C CA . LEU A 1 77 ? -13.459 3.170 20.149 1.00 89.25 77 LEU A CA 1
ATOM 597 C C . LEU A 1 77 ? -12.671 4.290 19.459 1.00 89.25 77 LEU A C 1
ATOM 599 O O . LEU A 1 77 ? -12.444 4.220 18.254 1.00 89.25 77 LEU A O 1
ATOM 603 N N . GLU A 1 78 ? -12.231 5.313 20.193 1.00 89.12 78 GLU A N 1
ATOM 604 C CA . GLU A 1 78 ? -11.374 6.376 19.650 1.00 89.12 78 GLU A CA 1
ATOM 605 C C . GLU A 1 78 ? -10.007 5.834 19.207 1.00 89.12 78 GLU A C 1
ATOM 607 O O . GLU A 1 78 ? -9.545 6.158 18.109 1.00 89.12 78 GLU A O 1
ATOM 612 N N . VAL A 1 79 ? -9.396 4.949 20.000 1.00 91.94 79 VAL A N 1
ATOM 613 C CA . VAL A 1 79 ? -8.144 4.267 19.634 1.00 91.94 79 VAL A CA 1
ATOM 6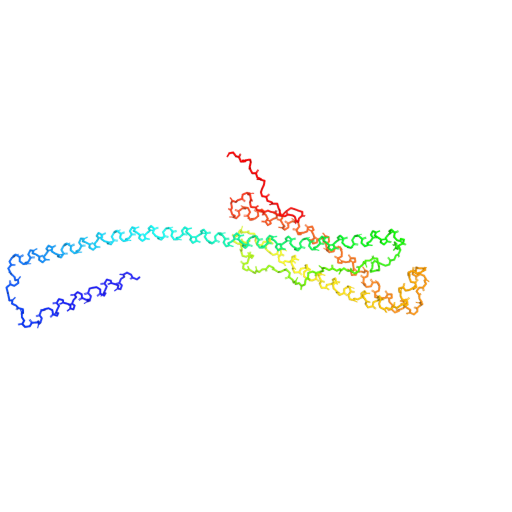14 C C . VAL A 1 79 ? -8.345 3.365 18.415 1.00 91.94 79 VAL A C 1
ATOM 616 O O . VAL A 1 79 ? -7.551 3.409 17.476 1.00 91.94 79 VAL A O 1
ATOM 619 N N . GLU A 1 80 ? -9.417 2.575 18.383 1.00 92.56 80 GLU A N 1
ATOM 620 C CA . GLU A 1 80 ? -9.749 1.721 17.238 1.00 92.56 80 GLU A CA 1
ATOM 621 C C . GLU A 1 80 ? -10.001 2.551 15.967 1.00 92.56 80 GLU A C 1
ATOM 623 O O . GLU A 1 80 ? -9.525 2.192 14.889 1.00 92.56 80 GLU A O 1
ATOM 628 N N . ARG A 1 81 ? -10.661 3.712 16.075 1.00 91.94 81 ARG A N 1
ATOM 629 C CA . ARG A 1 81 ? -10.818 4.658 14.956 1.00 91.94 81 ARG A CA 1
ATOM 630 C C . ARG A 1 81 ? -9.481 5.198 14.468 1.00 91.94 81 ARG A C 1
ATOM 632 O O . ARG A 1 81 ? -9.259 5.242 13.261 1.00 91.94 81 ARG A O 1
ATOM 639 N N . ALA A 1 82 ? -8.583 5.582 15.374 1.00 91.38 82 ALA A N 1
ATOM 640 C CA . ALA A 1 82 ? -7.249 6.045 14.999 1.00 91.38 82 ALA A CA 1
ATOM 641 C C . ALA A 1 82 ? -6.471 4.965 14.226 1.00 91.38 82 ALA A C 1
ATOM 643 O O . ALA A 1 82 ? -5.861 5.263 13.198 1.00 91.38 82 ALA A O 1
ATOM 644 N N . LYS A 1 83 ? -6.565 3.699 14.654 1.00 93.19 83 LYS A N 1
ATOM 645 C CA . LYS A 1 83 ? -5.983 2.551 13.938 1.00 93.19 83 LYS A CA 1
ATOM 646 C C . LYS A 1 83 ? -6.605 2.349 12.555 1.00 93.19 83 LYS A C 1
ATOM 648 O O . LYS A 1 83 ? -5.886 2.168 11.577 1.00 93.19 83 LYS A O 1
ATOM 653 N N . ALA A 1 84 ? -7.928 2.451 12.444 1.00 93.06 84 ALA A N 1
ATOM 654 C CA . ALA A 1 84 ? -8.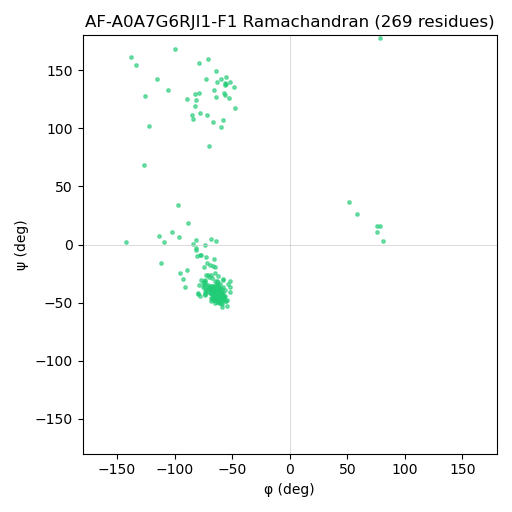625 2.369 11.162 1.00 93.06 84 ALA A CA 1
ATOM 655 C C . ALA A 1 84 ? -8.189 3.474 10.184 1.00 93.06 84 ALA A C 1
ATOM 657 O O . ALA A 1 84 ? -7.965 3.209 8.999 1.00 93.06 84 ALA A O 1
ATOM 658 N N . PHE A 1 85 ? -8.011 4.704 10.676 1.00 91.62 85 PHE A N 1
ATOM 659 C CA . PHE A 1 85 ? -7.461 5.796 9.873 1.00 91.62 85 PHE A CA 1
ATOM 660 C C . PHE A 1 85 ? -6.029 5.520 9.443 1.00 91.62 85 PHE A C 1
ATOM 662 O O . PHE A 1 85 ? -5.713 5.710 8.273 1.00 91.62 85 PHE A O 1
ATOM 669 N N . LYS A 1 86 ? -5.185 5.017 10.347 1.00 93.06 86 LYS A N 1
ATOM 670 C CA . LYS A 1 86 ? -3.809 4.636 10.021 1.00 93.06 86 LYS A CA 1
ATOM 671 C C . LYS A 1 86 ? -3.762 3.613 8.881 1.00 93.06 86 LYS A C 1
ATOM 673 O O . LYS A 1 86 ? -3.071 3.865 7.900 1.00 93.06 86 LYS A O 1
ATOM 678 N N . ILE A 1 87 ? -4.554 2.537 8.952 1.00 93.19 87 ILE A N 1
ATOM 679 C CA . ILE A 1 87 ? -4.661 1.540 7.867 1.00 93.19 87 ILE A CA 1
ATOM 680 C C . ILE A 1 87 ? -5.091 2.208 6.559 1.00 93.19 87 ILE A C 1
ATOM 682 O O . ILE A 1 87 ? -4.517 1.953 5.503 1.00 93.19 87 ILE A O 1
ATOM 686 N N . THR A 1 88 ? -6.091 3.086 6.625 1.00 92.94 88 THR A N 1
ATOM 687 C CA . THR A 1 88 ? -6.613 3.777 5.442 1.00 92.94 88 THR A CA 1
ATOM 688 C C . THR A 1 88 ? -5.543 4.668 4.803 1.00 92.94 88 THR A C 1
ATOM 690 O O . THR A 1 88 ? -5.328 4.591 3.599 1.00 92.94 88 THR A O 1
ATOM 693 N N . PHE A 1 89 ? -4.816 5.466 5.587 1.00 91.56 89 PHE A N 1
ATOM 69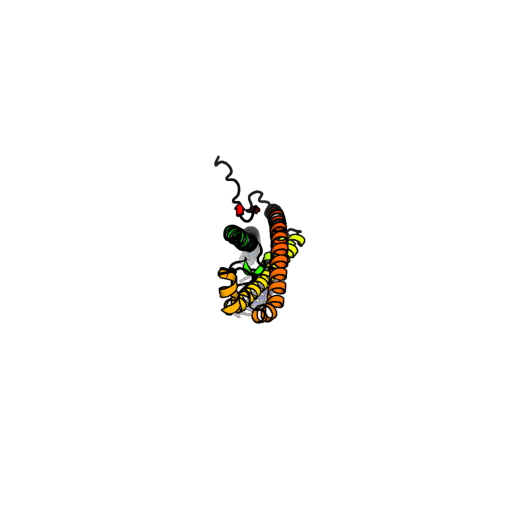4 C CA . PHE A 1 89 ? -3.740 6.316 5.070 1.00 91.56 89 PHE A CA 1
ATOM 695 C C . PHE A 1 89 ? -2.564 5.513 4.516 1.00 91.56 89 PHE A C 1
ATOM 697 O O . PHE A 1 89 ? -2.021 5.880 3.479 1.00 91.56 89 PHE A O 1
ATOM 704 N N . GLN A 1 90 ? -2.193 4.406 5.161 1.00 92.94 90 GLN A N 1
ATOM 705 C CA . GLN A 1 90 ? -1.152 3.514 4.649 1.00 92.94 90 GLN A CA 1
ATOM 706 C C . GLN A 1 90 ? -1.560 2.900 3.307 1.00 92.94 90 GLN A C 1
ATOM 708 O O . GLN A 1 90 ? -0.801 2.958 2.348 1.00 92.94 90 GLN A O 1
ATOM 713 N N . LEU A 1 91 ? -2.788 2.385 3.190 1.00 94.12 91 LEU A N 1
ATOM 714 C CA . LEU A 1 91 ? -3.285 1.866 1.916 1.00 94.12 91 LEU A CA 1
ATOM 715 C C . LEU A 1 91 ? -3.310 2.954 0.833 1.00 94.12 91 LEU A C 1
ATOM 717 O O . LEU A 1 91 ? -2.921 2.702 -0.305 1.00 94.12 91 LEU A O 1
ATOM 721 N N . GLN A 1 92 ? -3.730 4.170 1.189 1.00 92.31 92 GLN A N 1
ATOM 722 C CA . GLN A 1 92 ? -3.717 5.310 0.278 1.00 92.31 92 GLN A CA 1
ATOM 723 C C . GLN A 1 92 ? -2.305 5.636 -0.215 1.00 92.31 92 GLN A C 1
ATOM 725 O O . GLN A 1 92 ? -2.114 5.857 -1.408 1.00 92.31 92 GLN A O 1
ATOM 730 N N . SER A 1 93 ? -1.329 5.662 0.692 1.00 92.56 93 SER A N 1
ATOM 731 C CA . SER A 1 93 ? 0.062 5.982 0.377 1.00 92.56 93 SER A CA 1
ATOM 732 C C . SER A 1 93 ? 0.676 4.942 -0.567 1.00 92.56 93 SER A C 1
ATOM 734 O O . SER A 1 93 ? 1.202 5.319 -1.617 1.00 92.56 93 SER A O 1
ATOM 736 N N . ILE A 1 94 ? 0.460 3.643 -0.307 1.00 93.50 94 ILE A N 1
ATOM 737 C CA . ILE A 1 94 ? 0.824 2.549 -1.227 1.00 93.50 94 ILE A CA 1
ATOM 738 C C . ILE A 1 94 ? 0.214 2.781 -2.613 1.00 93.50 94 ILE A C 1
ATOM 740 O O . ILE A 1 94 ? 0.927 2.778 -3.615 1.00 93.50 94 ILE A O 1
ATOM 744 N N . MET A 1 95 ? -1.103 2.998 -2.685 1.00 93.12 95 MET A N 1
ATOM 745 C CA . MET A 1 95 ? -1.810 3.145 -3.960 1.00 93.12 95 MET A CA 1
ATOM 746 C C . MET A 1 95 ? -1.377 4.389 -4.741 1.00 93.12 95 MET A C 1
ATOM 748 O O . MET A 1 95 ? -1.321 4.355 -5.969 1.00 93.12 95 MET A O 1
ATOM 752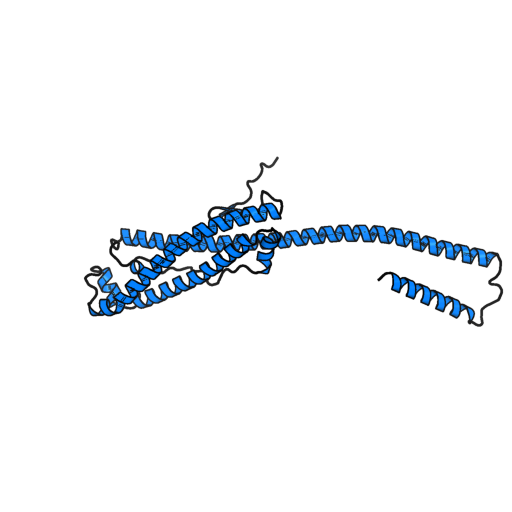 N N . ASN A 1 96 ? -1.095 5.495 -4.054 1.00 91.25 96 ASN A N 1
ATOM 753 C CA . ASN A 1 96 ? -0.595 6.707 -4.695 1.00 91.25 96 ASN A CA 1
ATOM 754 C C . ASN A 1 96 ? 0.805 6.471 -5.252 1.00 91.25 96 ASN A C 1
ATOM 756 O O . ASN A 1 96 ? 1.037 6.725 -6.427 1.00 91.25 96 ASN A O 1
ATOM 760 N N . SER A 1 97 ? 1.691 5.867 -4.461 1.00 92.31 97 SER A N 1
ATOM 761 C CA . SER A 1 97 ? 3.049 5.564 -4.905 1.00 92.31 97 SER A CA 1
ATOM 762 C C . SER A 1 97 ? 3.078 4.585 -6.091 1.00 92.31 97 SER A C 1
ATOM 764 O O . SER A 1 97 ? 3.880 4.744 -7.010 1.00 92.31 97 SER A O 1
ATOM 766 N N . GLN A 1 98 ? 2.148 3.623 -6.135 1.00 93.25 98 GLN A N 1
ATOM 767 C CA . GLN A 1 98 ? 1.950 2.751 -7.296 1.00 93.25 98 GLN A CA 1
ATOM 768 C C . GLN A 1 98 ? 1.524 3.524 -8.551 1.00 93.25 98 GLN A C 1
ATOM 770 O O . GLN A 1 98 ? 2.047 3.264 -9.635 1.00 93.25 98 GLN A O 1
ATOM 775 N N . ARG A 1 99 ? 0.580 4.466 -8.423 1.00 92.44 99 ARG A N 1
ATOM 776 C CA . ARG A 1 99 ? 0.121 5.291 -9.552 1.00 92.44 99 ARG A CA 1
ATOM 777 C C . ARG A 1 99 ? 1.201 6.246 -10.041 1.00 92.44 99 ARG A C 1
ATOM 779 O O . ARG A 1 99 ? 1.374 6.364 -11.247 1.00 92.44 99 ARG A O 1
ATOM 786 N N . ASP A 1 100 ? 1.949 6.864 -9.134 1.00 92.19 100 ASP A N 1
ATOM 787 C CA . ASP A 1 100 ? 3.063 7.748 -9.487 1.00 92.19 100 ASP A CA 1
ATOM 788 C C . ASP A 1 100 ? 4.126 6.986 -10.291 1.00 92.19 100 ASP A C 1
ATOM 790 O O . ASP A 1 100 ? 4.619 7.474 -11.308 1.00 92.19 100 ASP A O 1
ATOM 794 N N . LEU A 1 101 ? 4.430 5.747 -9.883 1.00 93.50 101 LEU A N 1
ATOM 795 C CA . LEU A 1 101 ? 5.333 4.866 -10.619 1.00 93.50 101 LEU A CA 1
ATOM 796 C C . LEU A 1 101 ? 4.789 4.508 -12.012 1.00 93.50 101 LEU A C 1
ATOM 798 O O . LEU A 1 101 ? 5.540 4.542 -12.987 1.00 93.50 101 LEU A O 1
ATOM 802 N N . GLU A 1 102 ? 3.505 4.158 -12.121 1.00 93.88 102 GLU A N 1
ATOM 803 C CA . GLU A 1 102 ? 2.874 3.817 -13.404 1.00 93.88 102 GLU A CA 1
ATOM 804 C C . GLU A 1 102 ? 2.892 5.009 -14.362 1.00 93.88 102 GLU A C 1
ATOM 806 O O . GLU A 1 102 ? 3.317 4.869 -15.512 1.00 93.88 102 GLU A O 1
ATOM 811 N N . HIS A 1 103 ? 2.552 6.192 -13.850 1.00 92.38 103 HIS A N 1
ATOM 812 C CA . HIS A 1 103 ? 2.574 7.437 -14.600 1.00 92.38 103 HIS A CA 1
ATOM 813 C C . HIS A 1 103 ? 3.982 7.769 -15.095 1.00 92.38 103 HIS A C 1
ATOM 815 O O . HIS A 1 103 ? 4.163 8.032 -16.280 1.00 92.38 103 HIS A O 1
ATOM 821 N N . ALA A 1 104 ? 5.002 7.668 -14.235 1.00 91.62 104 ALA A N 1
ATOM 822 C CA . ALA A 1 104 ? 6.389 7.939 -14.615 1.00 91.62 104 ALA A CA 1
ATOM 823 C C . ALA A 1 104 ? 6.884 7.007 -15.741 1.00 91.62 104 ALA A C 1
ATOM 825 O O . ALA A 1 104 ? 7.614 7.426 -16.649 1.00 91.62 104 ALA A O 1
ATOM 826 N N . ILE A 1 105 ? 6.470 5.736 -15.712 1.00 92.88 105 ILE A N 1
ATOM 827 C CA . ILE A 1 105 ? 6.775 4.762 -16.769 1.00 92.88 105 ILE A CA 1
ATOM 828 C C . ILE A 1 105 ? 6.040 5.136 -18.064 1.00 92.88 105 ILE A C 1
ATOM 830 O O . ILE A 1 105 ? 6.660 5.177 -19.130 1.00 92.88 105 ILE A O 1
ATOM 834 N N . ALA A 1 106 ? 4.739 5.424 -17.985 1.00 92.44 106 ALA A N 1
ATOM 835 C CA . ALA A 1 106 ? 3.907 5.773 -19.135 1.00 92.44 106 ALA A CA 1
ATOM 836 C C . ALA A 1 106 ? 4.358 7.077 -19.819 1.00 92.44 106 ALA A C 1
ATOM 838 O O . ALA A 1 106 ? 4.456 7.135 -21.050 1.00 92.44 106 ALA A O 1
ATOM 839 N N . GLU A 1 107 ? 4.695 8.101 -19.034 1.00 92.62 107 GLU A N 1
ATOM 840 C CA . GLU A 1 107 ? 5.276 9.353 -19.521 1.00 92.62 107 GLU A CA 1
ATOM 841 C C . GLU A 1 107 ? 6.590 9.096 -20.249 1.00 92.62 107 GLU A C 1
ATOM 843 O O . GLU A 1 107 ? 6.757 9.559 -21.375 1.00 92.62 107 GLU A O 1
ATOM 848 N N . SER A 1 108 ? 7.480 8.279 -19.677 1.00 90.94 108 SER A N 1
ATOM 849 C CA . SER A 1 108 ? 8.757 7.966 -20.323 1.00 90.94 108 SER A CA 1
ATOM 850 C C . SER A 1 108 ? 8.571 7.283 -21.684 1.00 90.94 108 SER A C 1
ATOM 852 O O . SER A 1 108 ? 9.261 7.611 -22.648 1.00 90.94 108 SER A O 1
ATOM 854 N N . PHE A 1 109 ? 7.609 6.360 -21.806 1.00 91.69 109 PHE A N 1
ATOM 855 C CA . PHE A 1 109 ? 7.278 5.749 -23.098 1.00 91.69 109 PHE A CA 1
ATOM 856 C C . PHE A 1 109 ? 6.724 6.766 -24.102 1.00 91.69 109 PHE A C 1
ATOM 858 O O . PHE A 1 109 ? 7.074 6.714 -25.284 1.00 91.69 109 PHE A O 1
ATOM 865 N N . THR A 1 110 ? 5.884 7.691 -23.638 1.00 92.62 110 THR A N 1
ATOM 866 C CA . THR A 1 110 ? 5.281 8.740 -24.471 1.00 92.62 110 THR A CA 1
ATOM 867 C C . THR A 1 110 ? 6.338 9.720 -24.979 1.00 92.62 110 THR A C 1
ATOM 869 O O . THR A 1 110 ? 6.389 10.018 -26.172 1.00 92.62 110 THR A O 1
ATOM 872 N N . GLU A 1 111 ? 7.239 10.169 -24.106 1.00 88.81 111 GLU A N 1
ATOM 873 C CA . GLU A 1 111 ? 8.365 11.034 -24.461 1.00 88.81 111 GLU A CA 1
ATOM 874 C C . GLU A 1 111 ? 9.340 10.336 -25.415 1.00 88.81 111 GLU A C 1
ATOM 876 O O . GLU A 1 111 ? 9.774 10.933 -26.400 1.00 88.81 111 GLU A O 1
ATOM 881 N N . ALA A 1 112 ? 9.655 9.059 -25.173 1.00 85.75 112 ALA A N 1
ATOM 882 C CA . ALA A 1 112 ? 10.506 8.279 -26.063 1.00 85.75 112 ALA A CA 1
ATOM 883 C C . ALA A 1 112 ? 9.884 8.139 -27.462 1.00 85.75 112 ALA A C 1
ATOM 885 O O . ALA A 1 112 ? 10.588 8.254 -28.465 1.00 85.75 112 ALA A O 1
ATOM 886 N N . ALA A 1 113 ? 8.566 7.936 -27.550 1.00 87.44 113 ALA A N 1
ATOM 887 C CA . ALA A 1 113 ? 7.855 7.918 -28.825 1.00 87.44 113 ALA A CA 1
ATOM 888 C C . ALA A 1 113 ? 7.917 9.284 -29.533 1.00 87.44 113 ALA A C 1
ATOM 890 O O . ALA A 1 113 ? 8.228 9.332 -30.724 1.00 87.44 113 ALA A O 1
ATOM 891 N N . ALA A 1 114 ? 7.702 10.384 -28.803 1.00 88.19 114 ALA A N 1
ATOM 892 C CA . ALA A 1 114 ? 7.804 11.745 -29.336 1.00 88.19 114 ALA A CA 1
ATOM 893 C C . ALA A 1 114 ? 9.225 12.092 -29.823 1.00 88.19 114 ALA A C 1
ATOM 895 O O . ALA A 1 114 ? 9.384 12.820 -30.800 1.00 88.19 114 ALA A O 1
ATOM 896 N N . ALA A 1 115 ? 10.252 11.525 -29.187 1.00 82.50 115 ALA A N 1
ATOM 897 C CA . ALA A 1 115 ? 11.654 11.667 -29.576 1.00 82.50 115 ALA A CA 1
ATOM 898 C C . ALA A 1 115 ? 12.087 10.730 -30.726 1.00 82.50 115 ALA A C 1
ATOM 900 O O . ALA A 1 115 ? 13.266 10.691 -31.071 1.00 82.50 115 ALA A O 1
ATOM 901 N N . GLY A 1 116 ? 11.174 9.944 -31.313 1.00 80.56 116 GLY A N 1
ATOM 902 C CA . GLY A 1 116 ? 11.496 8.997 -32.389 1.00 80.56 116 GLY A CA 1
ATOM 903 C C . GLY A 1 116 ? 12.196 7.713 -31.920 1.00 80.56 116 GLY A C 1
ATOM 904 O O . GLY A 1 116 ? 12.640 6.913 -32.739 1.00 80.56 116 GLY A O 1
ATOM 905 N N . LEU A 1 117 ? 12.253 7.459 -30.610 1.00 79.06 117 LEU A N 1
ATOM 906 C CA . LEU A 1 117 ? 12.901 6.291 -29.997 1.00 79.06 117 LEU A CA 1
ATOM 907 C C . LEU A 1 117 ? 11.952 5.083 -29.880 1.00 79.06 117 LEU A C 1
ATOM 909 O O . LEU A 1 117 ? 12.197 4.147 -29.118 1.00 79.06 117 LEU A O 1
ATOM 913 N N . GLY A 1 118 ? 10.855 5.063 -30.645 1.00 75.00 118 GLY A N 1
ATOM 914 C CA . GLY A 1 118 ? 9.832 4.012 -30.596 1.00 75.00 118 GLY A CA 1
ATOM 915 C C . GLY A 1 118 ? 10.363 2.598 -30.875 1.00 75.00 118 GLY A C 1
ATOM 916 O O . GLY A 1 118 ? 9.849 1.636 -30.305 1.00 75.00 118 GLY A O 1
ATOM 917 N N . GLY A 1 119 ? 11.426 2.461 -31.672 1.00 75.56 119 GLY A N 1
ATOM 918 C CA . GLY A 1 119 ? 12.073 1.175 -31.972 1.00 75.56 119 GLY A CA 1
ATOM 919 C C . GLY A 1 119 ? 13.048 0.668 -30.903 1.00 75.56 119 GLY A C 1
ATOM 920 O O . GLY A 1 119 ? 13.574 -0.432 -31.035 1.00 75.56 119 GLY A O 1
ATOM 921 N N . TRP A 1 120 ? 13.313 1.448 -29.852 1.00 76.56 120 TRP A N 1
ATOM 922 C CA . TRP A 1 120 ? 14.331 1.089 -28.866 1.00 76.56 120 TRP A CA 1
ATOM 923 C C . TRP A 1 120 ? 13.850 0.036 -27.855 1.00 76.56 120 TRP A C 1
ATOM 925 O O . TRP A 1 120 ? 12.648 -0.067 -27.594 1.00 76.56 120 TRP A O 1
ATOM 935 N N . PRO A 1 121 ? 14.766 -0.724 -27.230 1.00 83.00 121 PRO A N 1
ATOM 936 C CA . PRO A 1 121 ? 14.451 -1.570 -26.090 1.00 83.00 121 PRO A CA 1
ATOM 937 C C . PRO A 1 121 ? 13.722 -0.802 -24.987 1.00 83.00 121 PRO A C 1
ATOM 939 O O . PRO A 1 121 ? 14.079 0.334 -24.663 1.00 83.00 121 PRO A O 1
ATOM 942 N N . SER A 1 122 ? 12.723 -1.443 -24.381 1.00 86.38 122 SER A N 1
ATOM 943 C CA . SER A 1 122 ? 11.873 -0.862 -23.337 1.00 86.38 122 SER A CA 1
ATOM 944 C C . SER A 1 122 ? 12.696 -0.254 -22.192 1.00 86.38 122 SER A C 1
ATOM 946 O O . SER A 1 122 ? 12.408 0.856 -21.750 1.00 86.38 122 SER A O 1
ATOM 948 N N . CYS A 1 123 ? 13.780 -0.916 -21.769 1.00 84.56 123 CYS A N 1
ATOM 949 C CA . CYS A 1 123 ? 14.628 -0.437 -20.671 1.00 84.56 123 CYS A CA 1
ATOM 950 C C . CYS A 1 123 ? 15.369 0.882 -20.960 1.00 84.56 123 CYS A C 1
ATOM 952 O O . CYS A 1 123 ? 15.731 1.594 -20.025 1.00 84.56 123 CYS A O 1
ATOM 954 N N . LEU A 1 124 ? 15.600 1.214 -22.235 1.00 83.50 124 LEU A N 1
ATOM 955 C CA . LEU A 1 124 ? 16.264 2.457 -22.644 1.00 83.50 124 LEU A CA 1
ATOM 956 C C . LEU A 1 124 ? 15.271 3.609 -22.839 1.00 83.50 124 LEU A C 1
ATOM 958 O O . LEU A 1 124 ? 15.659 4.769 -22.734 1.00 83.50 124 LEU A O 1
ATOM 962 N N . LYS A 1 125 ? 13.991 3.295 -23.073 1.00 85.69 125 LYS A N 1
ATOM 963 C CA . LYS A 1 125 ? 12.908 4.283 -23.197 1.00 85.69 125 LYS A CA 1
ATOM 964 C C . LYS A 1 125 ? 12.507 4.884 -21.852 1.00 85.69 125 LYS A C 1
ATOM 966 O O . LYS A 1 125 ? 12.081 6.030 -21.799 1.00 85.69 125 LYS A O 1
ATOM 971 N N . VAL A 1 126 ? 12.636 4.115 -20.773 1.00 87.19 126 VAL A N 1
ATOM 972 C CA . VAL A 1 126 ? 12.254 4.559 -19.428 1.00 87.19 126 VAL A CA 1
ATOM 973 C C . VAL A 1 126 ? 13.367 5.394 -18.803 1.00 87.19 126 VAL A C 1
ATOM 975 O O . VAL A 1 126 ? 14.529 4.983 -18.823 1.00 87.19 126 VAL A O 1
ATOM 978 N N . LYS A 1 127 ? 13.031 6.580 -18.279 1.00 86.38 127 LYS A N 1
ATOM 979 C CA . LYS A 1 127 ? 13.956 7.445 -17.525 1.00 86.38 127 LYS A CA 1
ATOM 980 C C . LYS A 1 127 ? 14.272 6.830 -16.150 1.00 86.38 127 LYS A C 1
ATOM 982 O O . LYS A 1 127 ? 13.506 5.990 -15.682 1.00 86.38 127 LYS A O 1
ATOM 987 N N . PRO A 1 128 ? 15.379 7.214 -15.479 1.00 84.62 128 PRO A N 1
ATOM 988 C CA . PRO A 1 128 ? 15.597 6.795 -14.098 1.00 84.62 128 PRO A CA 1
ATOM 989 C C . PRO A 1 128 ? 14.407 7.220 -13.238 1.00 84.62 128 PRO A C 1
ATOM 991 O O . PRO A 1 128 ? 14.017 8.388 -13.254 1.00 84.62 128 PRO A O 1
ATOM 994 N N . ILE A 1 129 ? 13.844 6.277 -12.489 1.00 86.69 129 ILE A N 1
ATOM 995 C CA . ILE A 1 129 ? 12.692 6.547 -11.630 1.00 86.69 129 ILE A CA 1
ATOM 996 C C . ILE A 1 129 ? 13.214 7.086 -10.298 1.00 86.69 129 ILE A C 1
ATOM 998 O O . ILE A 1 129 ? 13.867 6.364 -9.544 1.00 86.69 129 ILE A O 1
ATOM 1002 N N . SER A 1 130 ? 12.958 8.360 -10.014 1.00 83.38 130 SER A N 1
ATOM 1003 C CA . SER A 1 130 ? 13.331 9.012 -8.756 1.00 83.38 130 SER A CA 1
ATOM 1004 C C . SER A 1 130 ? 12.139 9.089 -7.795 1.00 83.38 130 SER A C 1
ATOM 1006 O O . SER A 1 130 ? 11.006 8.798 -8.166 1.00 83.38 130 SER A O 1
ATOM 1008 N N . GLY A 1 131 ? 12.394 9.440 -6.531 1.00 82.88 131 GLY A N 1
ATOM 1009 C CA . GLY A 1 131 ? 11.325 9.636 -5.542 1.00 82.88 131 GLY A CA 1
ATOM 1010 C C . GLY A 1 131 ? 10.698 8.352 -4.989 1.00 82.88 131 GLY A C 1
ATOM 1011 O O . GLY A 1 131 ? 9.639 8.418 -4.372 1.00 82.88 131 GLY A O 1
ATOM 1012 N N . LEU A 1 132 ? 11.342 7.192 -5.169 1.00 86.06 132 LEU A N 1
ATOM 1013 C CA . LEU A 1 132 ? 10.873 5.942 -4.568 1.00 86.06 132 LEU A CA 1
ATOM 1014 C C . LEU A 1 132 ? 10.832 6.046 -3.030 1.00 86.06 132 LEU A C 1
ATOM 1016 O O . LEU A 1 132 ? 11.753 6.624 -2.437 1.00 86.06 132 LEU A O 1
ATOM 1020 N N . PRO A 1 133 ? 9.827 5.443 -2.366 1.00 84.75 133 PRO A N 1
ATOM 1021 C CA . PRO A 1 133 ? 9.754 5.424 -0.911 1.00 84.75 133 PRO A CA 1
ATOM 1022 C C . PRO A 1 133 ? 11.019 4.815 -0.292 1.00 84.75 133 PRO A C 1
ATOM 1024 O O . PRO A 1 133 ? 11.535 3.790 -0.745 1.00 84.75 133 PRO A O 1
ATOM 1027 N N . GLN A 1 134 ? 11.523 5.441 0.773 1.00 77.06 134 GLN A N 1
ATOM 1028 C CA . GLN A 1 134 ? 12.736 4.991 1.471 1.00 77.06 134 GLN A CA 1
ATOM 1029 C C . GLN A 1 134 ? 12.484 3.828 2.445 1.00 77.06 134 GLN A C 1
ATOM 1031 O O . GLN A 1 134 ? 13.437 3.234 2.943 1.00 77.06 134 GLN A O 1
ATOM 1036 N N . GLY A 1 135 ? 11.223 3.478 2.710 1.00 72.94 135 GLY A N 1
ATOM 1037 C CA . GLY A 1 135 ? 10.846 2.422 3.645 1.00 72.94 135 GLY A CA 1
ATOM 1038 C C . GLY A 1 135 ? 9.719 1.544 3.115 1.00 72.94 135 GLY A C 1
ATOM 1039 O O . GLY A 1 135 ? 8.986 1.929 2.207 1.00 72.94 135 GLY A O 1
ATOM 1040 N N . SER A 1 136 ? 9.578 0.357 3.707 1.00 75.00 136 SER A N 1
ATOM 1041 C CA . SER A 1 136 ? 8.422 -0.504 3.471 1.00 75.00 136 SER A CA 1
ATOM 1042 C C . SER A 1 136 ? 7.241 0.013 4.280 1.00 75.00 136 SER A C 1
ATOM 1044 O O . SER A 1 136 ? 7.254 -0.069 5.512 1.00 75.00 136 SER A O 1
ATOM 1046 N N . GLU A 1 137 ? 6.210 0.508 3.610 1.00 81.56 137 GLU A N 1
ATOM 1047 C CA . GLU A 1 137 ? 4.923 0.722 4.259 1.00 81.56 137 GLU A CA 1
ATOM 1048 C C . GLU A 1 137 ? 4.344 -0.646 4.617 1.00 81.56 137 GLU A C 1
ATOM 1050 O O . GLU A 1 137 ? 3.942 -1.416 3.748 1.00 81.56 137 GLU A O 1
ATOM 1055 N N . ARG A 1 138 ? 4.386 -0.989 5.907 1.00 87.50 138 ARG A N 1
ATOM 1056 C CA . ARG A 1 138 ? 3.846 -2.241 6.437 1.00 87.50 138 ARG A CA 1
ATOM 1057 C C . ARG A 1 138 ? 2.690 -1.946 7.373 1.00 87.50 138 ARG A C 1
ATOM 1059 O O . ARG A 1 138 ? 2.711 -0.982 8.140 1.00 87.50 138 ARG A O 1
ATOM 1066 N N . PHE A 1 139 ? 1.695 -2.815 7.306 1.00 91.12 139 PHE A N 1
ATOM 1067 C CA . PHE A 1 139 ? 0.607 -2.830 8.265 1.00 91.12 139 PHE A CA 1
ATOM 1068 C C . PHE A 1 139 ? 1.063 -3.571 9.520 1.00 91.12 139 PHE A C 1
ATOM 1070 O O . PHE A 1 139 ? 1.495 -4.723 9.436 1.00 91.12 139 PHE A O 1
ATOM 1077 N N . GLU A 1 140 ? 0.961 -2.920 10.676 1.00 91.56 140 GLU A N 1
ATOM 1078 C CA . GLU A 1 140 ? 1.245 -3.565 11.957 1.00 91.56 140 GLU A CA 1
ATOM 1079 C C . GLU A 1 140 ? 0.121 -4.545 12.304 1.00 91.56 140 GLU A C 1
ATOM 1081 O O . GLU A 1 140 ? -1.063 -4.267 12.085 1.00 91.56 140 GLU A O 1
ATOM 1086 N N . ALA A 1 141 ? 0.472 -5.685 12.902 1.00 89.81 141 ALA A N 1
ATOM 1087 C CA . ALA A 1 141 ? -0.510 -6.704 13.278 1.00 89.81 141 ALA A CA 1
ATOM 1088 C C . ALA A 1 141 ? -1.592 -6.145 14.225 1.00 89.81 141 ALA A C 1
ATOM 1090 O O . ALA A 1 141 ? -2.771 -6.485 14.115 1.00 89.81 141 ALA A O 1
ATOM 1091 N N . GLU A 1 142 ? -1.197 -5.240 15.121 1.00 90.88 142 GLU A N 1
ATOM 1092 C CA . GLU A 1 142 ? -2.084 -4.595 16.092 1.00 90.88 142 GLU A CA 1
ATOM 1093 C C . GLU A 1 142 ? -3.102 -3.638 15.469 1.00 90.88 142 GLU A C 1
ATOM 1095 O O . GLU A 1 142 ? -4.155 -3.392 16.069 1.00 90.88 142 GLU A O 1
ATOM 1100 N N . ASP A 1 143 ? -2.783 -3.067 14.307 1.00 89.38 143 ASP A N 1
ATOM 1101 C CA . ASP A 1 143 ? -3.702 -2.207 13.567 1.00 89.38 143 ASP A CA 1
ATOM 1102 C C . ASP A 1 143 ? -4.715 -3.083 12.832 1.00 89.38 143 ASP A C 1
ATOM 1104 O O . ASP A 1 143 ? -5.923 -2.866 12.914 1.00 89.38 143 ASP A O 1
ATOM 1108 N N . MET A 1 144 ? -4.223 -4.148 12.197 1.00 91.50 144 MET A N 1
ATOM 1109 C CA . MET A 1 144 ? -5.006 -5.066 11.371 1.00 91.50 144 MET A CA 1
ATOM 1110 C C . MET A 1 144 ? -5.999 -5.928 12.156 1.00 91.50 144 MET A C 1
ATOM 1112 O O . MET A 1 144 ? -6.961 -6.440 11.572 1.00 91.50 144 MET A O 1
ATOM 1116 N N . TYR A 1 145 ? -5.820 -6.049 13.475 1.00 90.38 145 TYR A N 1
ATOM 1117 C CA . TYR A 1 145 ? -6.761 -6.733 14.364 1.00 90.38 145 TYR A CA 1
ATOM 1118 C C . TYR A 1 145 ? -8.192 -6.197 14.232 1.00 90.38 145 TYR A C 1
ATOM 1120 O O . TYR A 1 145 ? -9.140 -6.978 14.305 1.00 90.38 145 TYR A O 1
ATOM 1128 N N . ILE A 1 146 ? -8.374 -4.897 13.967 1.00 92.69 146 ILE A N 1
ATOM 1129 C CA . ILE A 1 146 ? -9.715 -4.314 13.830 1.00 92.69 146 ILE A CA 1
ATOM 1130 C C . ILE A 1 146 ? -10.516 -4.943 12.683 1.00 92.69 146 ILE A C 1
ATOM 1132 O O . ILE A 1 146 ? -11.720 -5.140 12.802 1.00 92.69 146 ILE A O 1
ATOM 1136 N N . LEU A 1 147 ? -9.852 -5.327 11.591 1.00 92.06 147 LEU A N 1
ATOM 1137 C CA . LEU A 1 147 ? -10.499 -5.953 10.436 1.00 92.06 147 LEU A CA 1
ATOM 1138 C C . LEU A 1 147 ? -10.904 -7.398 10.734 1.00 92.06 147 LEU A C 1
ATOM 1140 O O . LEU A 1 147 ? -11.939 -7.869 10.263 1.00 92.06 147 LEU A O 1
ATOM 1144 N N . VAL A 1 148 ? -10.122 -8.084 11.569 1.00 92.19 148 VAL A N 1
ATOM 1145 C CA . VAL A 1 148 ? -10.464 -9.413 12.087 1.00 92.19 148 VAL A CA 1
ATOM 1146 C C . VAL A 1 148 ? -11.651 -9.314 13.046 1.00 92.19 148 VAL A C 1
ATOM 1148 O O . VAL A 1 148 ? -12.610 -10.069 12.903 1.00 92.19 148 VAL A O 1
ATOM 1151 N N . ALA A 1 149 ? -11.632 -8.345 13.966 1.00 90.44 149 ALA A N 1
ATOM 1152 C CA . ALA A 1 149 ? -12.735 -8.075 14.888 1.00 90.44 149 ALA A CA 1
ATOM 1153 C C . ALA A 1 149 ? -14.026 -7.666 14.155 1.00 90.44 149 ALA A C 1
ATOM 1155 O O . ALA A 1 149 ? -15.120 -8.030 14.578 1.00 90.44 149 ALA A O 1
ATOM 1156 N N . ALA A 1 150 ? -13.902 -6.980 13.016 1.00 91.94 150 ALA A N 1
ATOM 1157 C CA . ALA A 1 150 ? -15.008 -6.648 12.124 1.00 91.94 150 ALA A CA 1
ATOM 1158 C C . ALA A 1 150 ? -15.546 -7.839 11.306 1.00 91.94 150 ALA A C 1
ATOM 1160 O O . ALA A 1 150 ? -16.475 -7.667 10.519 1.00 91.94 150 ALA A O 1
ATOM 1161 N N . GLY A 1 151 ? -14.980 -9.041 11.468 1.00 93.06 151 GLY A N 1
ATOM 1162 C CA . GLY A 1 151 ? -15.412 -10.249 10.767 1.00 93.06 151 GLY A CA 1
ATOM 1163 C C . GLY A 1 151 ? -14.930 -10.343 9.318 1.00 93.06 151 GLY A C 1
ATOM 1164 O O . GLY A 1 151 ? -15.456 -11.157 8.562 1.00 93.06 151 GLY A O 1
ATOM 1165 N N . ASN A 1 152 ? -13.937 -9.541 8.917 1.00 93.56 152 ASN A N 1
ATOM 1166 C CA . ASN A 1 152 ? -13.396 -9.540 7.558 1.00 93.56 152 ASN A CA 1
ATOM 1167 C C . ASN A 1 152 ? -11.862 -9.721 7.526 1.00 93.56 152 ASN A C 1
ATOM 1169 O O . ASN A 1 152 ? -11.119 -8.815 7.134 1.00 93.56 152 ASN A O 1
ATOM 1173 N N . PRO A 1 153 ? -11.353 -10.912 7.902 1.00 93.75 153 PRO A N 1
ATOM 1174 C CA . PRO A 1 153 ? -9.919 -11.204 7.861 1.00 93.75 153 PRO A CA 1
ATOM 1175 C C . PRO A 1 153 ? -9.353 -11.237 6.431 1.00 93.75 153 PRO A C 1
ATOM 1177 O O . PRO A 1 153 ? -8.146 -11.107 6.246 1.00 93.75 153 PRO A O 1
ATOM 1180 N N . VAL A 1 154 ? -10.205 -11.388 5.411 1.00 96.06 154 VAL A N 1
ATOM 1181 C CA . VAL A 1 154 ? -9.784 -11.429 4.003 1.00 96.06 154 VAL A CA 1
ATOM 1182 C C . VAL A 1 154 ? -9.189 -10.089 3.576 1.00 96.06 154 VAL A C 1
ATOM 1184 O O . VAL A 1 154 ? -8.110 -10.071 2.990 1.00 96.06 154 VAL A O 1
ATOM 1187 N N . VAL A 1 155 ? -9.835 -8.973 3.932 1.00 94.50 155 VAL A N 1
ATOM 1188 C CA . VAL A 1 155 ? -9.322 -7.620 3.636 1.00 94.50 155 VAL A CA 1
ATOM 1189 C C . VAL A 1 155 ? -7.988 -7.374 4.332 1.00 94.50 155 VAL A C 1
ATOM 1191 O O . VAL A 1 155 ? -7.081 -6.800 3.735 1.00 94.50 155 VAL A O 1
ATOM 1194 N N . SER A 1 156 ? -7.851 -7.860 5.568 1.00 93.88 156 SER A N 1
ATOM 1195 C CA . SER A 1 156 ? -6.602 -7.776 6.323 1.00 93.88 156 SER A CA 1
ATOM 1196 C C . SER A 1 156 ? -5.449 -8.465 5.582 1.00 93.88 156 SER A C 1
ATOM 1198 O O . SER A 1 156 ? -4.444 -7.837 5.248 1.00 93.88 156 SER A O 1
ATOM 1200 N N . ASN A 1 157 ? -5.642 -9.732 5.211 1.00 94.94 157 ASN A N 1
ATOM 1201 C CA . ASN A 1 157 ? -4.639 -10.503 4.480 1.00 94.94 157 ASN A CA 1
ATOM 1202 C C . ASN A 1 157 ? -4.311 -9.889 3.112 1.00 94.94 157 ASN A C 1
ATOM 1204 O O . ASN A 1 157 ? -3.141 -9.829 2.732 1.00 94.94 157 ASN A O 1
ATOM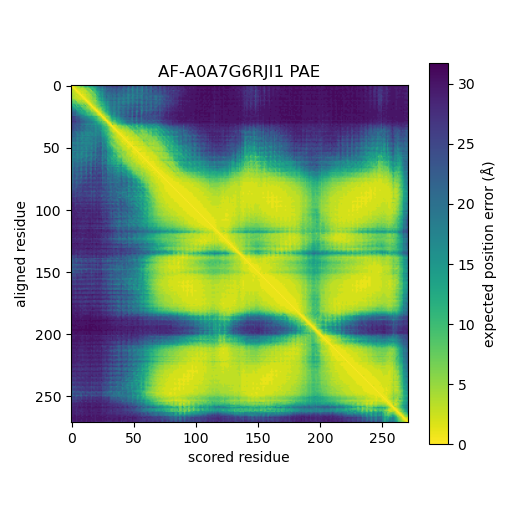 1208 N N . ALA A 1 158 ? -5.325 -9.421 2.380 1.00 95.38 158 ALA A N 1
ATOM 1209 C CA . ALA A 1 158 ? -5.144 -8.815 1.066 1.00 95.38 158 ALA A CA 1
ATOM 1210 C C . ALA A 1 158 ? -4.329 -7.513 1.141 1.00 95.38 158 ALA A C 1
ATOM 1212 O O . ALA A 1 158 ? -3.380 -7.338 0.377 1.00 95.38 158 ALA A O 1
ATOM 1213 N N . ALA A 1 159 ? -4.628 -6.634 2.103 1.00 94.44 159 ALA A N 1
ATOM 1214 C CA . ALA A 1 159 ? -3.871 -5.401 2.315 1.00 94.44 159 ALA A CA 1
ATOM 1215 C C . ALA A 1 159 ? -2.414 -5.684 2.720 1.00 94.44 159 ALA A C 1
ATOM 1217 O O . ALA A 1 159 ? -1.492 -5.102 2.148 1.00 94.44 159 ALA A O 1
ATOM 1218 N N . SER A 1 160 ? -2.175 -6.631 3.635 1.00 94.81 160 SER A N 1
ATOM 1219 C CA . SER A 1 160 ? -0.813 -7.048 3.995 1.00 94.81 160 SER A CA 1
ATOM 1220 C C . SER A 1 160 ? -0.046 -7.634 2.805 1.00 94.81 160 SER A C 1
ATOM 1222 O O . SER A 1 160 ? 1.133 -7.329 2.622 1.00 94.81 160 SER A O 1
ATOM 1224 N N . LEU A 1 161 ? -0.698 -8.443 1.966 1.00 95.25 161 LEU A N 1
ATOM 1225 C CA . LEU A 1 161 ? -0.081 -8.998 0.761 1.00 95.25 161 LEU A CA 1
ATOM 1226 C C . LEU A 1 161 ? 0.252 -7.908 -0.266 1.00 95.25 161 LEU A C 1
ATOM 1228 O O . LEU A 1 161 ? 1.318 -7.958 -0.878 1.00 95.25 161 LEU A O 1
ATOM 1232 N N . LEU A 1 162 ? -0.629 -6.920 -0.447 1.00 95.44 162 LEU A N 1
ATOM 1233 C CA . LEU A 1 162 ? -0.374 -5.762 -1.304 1.00 95.44 162 LEU A CA 1
ATOM 1234 C C . LEU A 1 162 ? 0.837 -4.958 -0.809 1.00 95.44 162 LEU A C 1
ATOM 1236 O O . LEU A 1 162 ? 1.732 -4.675 -1.597 1.00 95.44 162 LEU A O 1
ATOM 1240 N N . ALA A 1 163 ? 0.918 -4.660 0.492 1.00 94.88 163 ALA A N 1
ATOM 1241 C CA . ALA A 1 163 ? 2.062 -3.965 1.092 1.00 94.88 163 ALA A CA 1
ATOM 1242 C C . ALA A 1 163 ? 3.389 -4.714 0.899 1.00 94.88 163 ALA A C 1
ATOM 1244 O O . ALA A 1 163 ? 4.420 -4.113 0.580 1.00 94.88 163 ALA A O 1
ATOM 1245 N N . ASN A 1 164 ? 3.367 -6.040 1.053 1.00 93.75 164 ASN A N 1
ATOM 1246 C CA . ASN A 1 164 ? 4.543 -6.876 0.828 1.00 93.75 164 ASN A CA 1
ATOM 1247 C C . ASN A 1 164 ? 4.967 -6.866 -0.645 1.00 93.75 164 ASN A C 1
ATOM 1249 O O . ASN A 1 164 ? 6.140 -6.632 -0.929 1.00 93.75 164 ASN A O 1
ATOM 1253 N N . ARG A 1 165 ? 4.021 -7.054 -1.578 1.00 93.88 165 ARG A N 1
ATOM 1254 C CA . ARG A 1 165 ? 4.293 -6.958 -3.023 1.00 93.88 165 ARG A CA 1
ATOM 1255 C C . ARG A 1 165 ? 4.842 -5.593 -3.404 1.00 93.88 165 ARG A C 1
ATOM 1257 O O . ARG A 1 165 ? 5.831 -5.530 -4.123 1.00 93.88 165 ARG A O 1
ATOM 1264 N N . TRP A 1 166 ? 4.262 -4.518 -2.872 1.00 94.38 166 TRP A N 1
ATOM 1265 C CA . TRP A 1 166 ? 4.737 -3.160 -3.113 1.00 94.38 166 TRP A CA 1
ATOM 1266 C C . TRP A 1 166 ? 6.164 -2.943 -2.599 1.00 94.38 166 TRP A C 1
ATOM 1268 O O . TRP A 1 166 ? 7.010 -2.413 -3.312 1.00 94.38 166 TRP A O 1
ATOM 1278 N N . SER A 1 167 ? 6.474 -3.437 -1.400 1.00 93.25 167 SER A N 1
ATOM 1279 C CA . SER A 1 167 ? 7.834 -3.377 -0.855 1.00 93.25 167 SER A CA 1
ATOM 1280 C C . SER A 1 167 ? 8.836 -4.132 -1.735 1.00 93.25 167 SER A C 1
ATOM 1282 O O . SER A 1 167 ? 9.918 -3.623 -2.013 1.00 93.25 167 SER A O 1
ATOM 1284 N N . SER A 1 168 ? 8.472 -5.324 -2.218 1.00 92.31 168 SER A N 1
ATOM 1285 C CA . SER A 1 168 ? 9.297 -6.081 -3.166 1.00 92.31 168 SER A CA 1
ATOM 1286 C C . SER A 1 168 ? 9.446 -5.362 -4.510 1.00 92.31 168 SER A C 1
ATOM 1288 O O . SER A 1 168 ? 10.533 -5.358 -5.078 1.00 92.31 168 SER A O 1
ATOM 1290 N N . MET A 1 169 ? 8.382 -4.720 -4.998 1.00 92.38 169 MET A N 1
ATOM 1291 C CA . MET A 1 169 ? 8.382 -3.938 -6.235 1.00 92.38 169 MET A CA 1
ATOM 1292 C C . MET A 1 169 ? 9.378 -2.781 -6.166 1.00 92.38 169 MET A C 1
ATOM 1294 O O . MET A 1 169 ? 10.158 -2.590 -7.094 1.00 92.38 169 MET A O 1
ATOM 1298 N N . ILE A 1 170 ? 9.397 -2.039 -5.055 1.00 92.69 170 ILE A N 1
ATOM 1299 C CA . ILE A 1 170 ? 10.339 -0.932 -4.849 1.00 92.69 170 ILE A CA 1
ATOM 1300 C C . ILE A 1 170 ? 11.788 -1.411 -5.000 1.00 92.69 170 ILE A C 1
ATOM 1302 O O . ILE A 1 170 ? 12.579 -0.747 -5.669 1.00 92.69 170 ILE A O 1
ATOM 1306 N N . GLU A 1 171 ? 12.140 -2.558 -4.417 1.00 91.44 171 GLU A N 1
ATOM 1307 C CA . GLU A 1 171 ? 13.495 -3.111 -4.537 1.00 91.44 171 GLU A CA 1
ATOM 1308 C C . GLU A 1 171 ? 13.822 -3.516 -5.980 1.00 91.44 171 GLU A C 1
ATOM 1310 O O . GLU A 1 171 ? 14.893 -3.178 -6.482 1.00 91.44 171 GLU A O 1
ATOM 1315 N N . VAL A 1 172 ? 12.870 -4.121 -6.699 1.00 90.88 172 VAL A N 1
ATOM 1316 C CA . VAL A 1 172 ? 13.035 -4.435 -8.130 1.00 90.88 172 VAL A CA 1
ATOM 1317 C C . VAL A 1 172 ? 13.283 -3.170 -8.957 1.00 90.88 172 VAL A C 1
ATOM 1319 O O . VAL A 1 172 ? 14.159 -3.163 -9.822 1.00 90.88 172 VAL A O 1
ATOM 1322 N N . VAL A 1 173 ? 12.561 -2.077 -8.688 1.00 91.50 173 VAL A N 1
ATOM 1323 C CA . VAL A 1 173 ? 12.764 -0.803 -9.398 1.00 91.50 173 VAL A CA 1
ATOM 1324 C C . VAL A 1 173 ? 14.118 -0.176 -9.041 1.00 91.50 173 VAL A C 1
ATOM 1326 O O . VAL A 1 173 ? 14.796 0.357 -9.921 1.00 91.50 173 VAL A O 1
ATOM 1329 N N . LYS A 1 174 ? 14.564 -0.267 -7.782 1.00 91.75 174 LYS A N 1
ATOM 1330 C CA . LYS A 1 174 ? 15.907 0.189 -7.376 1.00 91.75 174 LYS A CA 1
ATOM 1331 C C . LYS A 1 174 ? 17.007 -0.586 -8.100 1.00 91.75 174 LYS A C 1
ATOM 1333 O O . LYS A 1 174 ? 17.941 0.030 -8.614 1.00 91.75 174 LYS A O 1
ATOM 1338 N N . ASP A 1 175 ? 16.887 -1.907 -8.179 1.00 90.62 175 ASP A N 1
ATOM 1339 C CA . ASP A 1 175 ? 17.850 -2.752 -8.887 1.00 90.62 175 ASP A CA 1
ATOM 1340 C C . ASP A 1 175 ? 17.826 -2.503 -10.403 1.00 90.62 175 ASP A C 1
ATOM 1342 O O . ASP A 1 175 ? 18.884 -2.477 -11.040 1.00 90.62 175 ASP A O 1
ATOM 1346 N N . PHE A 1 176 ? 16.648 -2.234 -10.979 1.00 90.88 176 PHE A N 1
ATOM 1347 C CA . PHE A 1 176 ? 16.516 -1.776 -12.364 1.00 90.88 176 PHE A CA 1
ATOM 1348 C C . PHE A 1 176 ? 17.259 -0.453 -12.591 1.00 90.88 176 PHE A C 1
ATOM 1350 O O . PHE A 1 176 ? 18.071 -0.361 -13.513 1.00 90.88 176 PHE A O 1
ATOM 1357 N N . ASN A 1 177 ? 17.036 0.550 -11.736 1.00 90.56 177 ASN A N 1
ATOM 1358 C CA . ASN A 1 177 ? 17.708 1.846 -11.825 1.00 90.56 177 ASN A CA 1
ATOM 1359 C C . ASN A 1 177 ? 19.233 1.702 -11.726 1.00 90.56 177 ASN A C 1
ATOM 1361 O O . ASN A 1 177 ? 19.937 2.255 -12.567 1.00 90.56 177 ASN A O 1
ATOM 1365 N N . ARG A 1 178 ? 19.739 0.916 -10.764 1.00 90.31 178 ARG A N 1
ATOM 1366 C CA . ARG A 1 178 ? 21.179 0.643 -10.608 1.00 90.31 178 ARG A CA 1
ATOM 1367 C C . ARG A 1 178 ? 21.757 -0.027 -11.855 1.00 90.31 178 ARG A C 1
ATOM 1369 O O . ARG A 1 178 ? 22.762 0.415 -12.399 1.00 90.31 178 ARG A O 1
ATOM 1376 N N . SER A 1 179 ? 21.080 -1.058 -12.354 1.00 88.25 179 SER A N 1
ATOM 1377 C CA . SER A 1 179 ? 21.516 -1.793 -13.547 1.00 88.25 179 SER A CA 1
ATOM 1378 C C . SER A 1 179 ? 21.540 -0.917 -14.801 1.00 88.25 179 SER A C 1
ATOM 1380 O O . SER A 1 179 ? 22.402 -1.100 -15.663 1.00 88.25 179 SER A O 1
ATOM 1382 N N . ARG A 1 180 ? 20.593 0.023 -14.905 1.00 84.69 180 ARG A N 1
ATOM 1383 C CA . ARG A 1 180 ? 20.515 1.017 -15.979 1.00 84.69 180 ARG A CA 1
ATOM 1384 C C . ARG A 1 180 ? 21.600 2.082 -15.839 1.00 84.69 180 ARG A C 1
ATOM 1386 O O . ARG A 1 180 ? 22.170 2.482 -16.848 1.00 84.69 180 ARG A O 1
ATOM 1393 N N . GLU A 1 181 ? 21.905 2.518 -14.622 1.00 85.69 181 GLU A N 1
ATOM 1394 C CA . GLU A 1 181 ? 22.989 3.464 -14.348 1.00 85.69 181 GLU A CA 1
ATOM 1395 C C . GLU A 1 181 ? 24.345 2.893 -14.782 1.00 85.69 181 GLU A C 1
ATOM 1397 O O . GLU A 1 181 ? 25.071 3.550 -15.526 1.00 85.69 181 GLU A O 1
ATOM 1402 N N . GLU A 1 182 ? 24.622 1.631 -14.441 1.00 84.19 182 GLU A N 1
ATOM 1403 C CA . GLU A 1 182 ? 25.809 0.888 -14.893 1.00 84.19 182 GLU A CA 1
ATOM 1404 C C . GLU A 1 182 ? 25.918 0.781 -16.421 1.00 84.19 182 GLU A C 1
ATOM 1406 O O . GLU A 1 182 ? 27.018 0.686 -16.952 1.00 84.19 182 GLU A O 1
ATOM 1411 N N . MET A 1 183 ? 24.790 0.756 -17.137 1.00 78.94 183 MET A N 1
ATOM 1412 C CA . MET A 1 183 ? 24.790 0.797 -18.603 1.00 78.94 183 MET A CA 1
ATOM 1413 C C . MET A 1 183 ? 25.011 2.213 -19.135 1.00 78.94 183 MET A C 1
ATOM 1415 O O . MET A 1 183 ? 25.625 2.389 -20.181 1.00 78.94 183 MET A O 1
ATOM 1419 N N . SER A 1 184 ? 24.493 3.225 -18.436 1.00 73.31 184 SER A N 1
ATOM 1420 C CA . SER A 1 184 ? 24.631 4.629 -18.835 1.00 73.31 184 SER A CA 1
ATOM 1421 C C . SER A 1 184 ? 26.011 5.220 -18.602 1.00 73.31 184 SER A C 1
ATOM 1423 O O . SER A 1 184 ? 26.355 6.217 -19.231 1.00 73.31 184 SER A O 1
ATOM 1425 N N . SER A 1 185 ? 26.812 4.596 -17.741 1.00 74.88 185 SER A N 1
ATOM 1426 C CA . SER A 1 185 ? 28.210 4.958 -17.542 1.00 74.88 185 SER A CA 1
ATOM 1427 C C . SER A 1 185 ? 29.137 4.432 -18.643 1.00 74.88 185 SER A C 1
ATOM 1429 O O . SER A 1 185 ? 30.293 4.850 -18.675 1.00 74.88 185 SER A O 1
ATOM 1431 N N . ASP A 1 186 ? 28.657 3.567 -19.549 1.00 73.31 186 ASP A N 1
ATOM 1432 C CA . ASP A 1 186 ? 29.409 3.144 -20.734 1.00 73.31 186 ASP A CA 1
ATOM 1433 C C . ASP A 1 186 ? 29.223 4.177 -21.870 1.00 73.31 186 ASP A C 1
ATOM 1435 O O . ASP A 1 186 ? 28.135 4.266 -22.460 1.00 73.31 186 ASP A O 1
ATOM 1439 N N . PRO A 1 187 ? 30.259 4.980 -22.189 1.00 64.75 187 PRO A N 1
ATOM 1440 C CA . PRO A 1 187 ? 30.167 6.022 -23.207 1.00 64.75 187 PRO A CA 1
ATOM 1441 C C . PRO A 1 187 ? 29.879 5.455 -24.603 1.00 64.75 187 PRO A C 1
ATOM 1443 O O . PRO A 1 187 ? 29.230 6.135 -25.400 1.00 64.75 187 PRO A O 1
ATOM 1446 N N . ASP A 1 188 ? 30.275 4.209 -24.886 1.00 64.25 188 ASP A N 1
ATOM 1447 C CA . ASP A 1 188 ? 30.086 3.586 -26.198 1.00 64.25 188 ASP A CA 1
ATOM 1448 C C . ASP A 1 188 ? 28.624 3.209 -26.452 1.00 64.25 188 ASP A C 1
ATOM 1450 O O . ASP A 1 188 ? 28.199 3.173 -27.606 1.00 64.25 188 ASP A O 1
ATOM 1454 N N . LEU A 1 189 ? 27.831 2.959 -25.402 1.00 64.81 189 LEU A N 1
ATOM 1455 C CA . LEU A 1 189 ? 26.427 2.557 -25.521 1.00 64.81 189 LEU A CA 1
ATOM 1456 C C . LEU A 1 189 ? 25.506 3.754 -25.796 1.00 64.81 189 LEU A C 1
ATOM 1458 O O . LEU A 1 189 ? 24.590 3.660 -26.611 1.00 64.81 189 LEU A O 1
ATOM 1462 N N . PHE A 1 190 ? 25.736 4.885 -25.124 1.00 58.59 190 PHE A N 1
ATOM 1463 C CA . PHE A 1 190 ? 24.861 6.057 -25.229 1.00 58.59 190 PHE A CA 1
ATOM 1464 C C . PHE A 1 190 ? 25.287 7.039 -26.323 1.00 58.59 190 PHE A C 1
ATOM 1466 O O . PHE A 1 190 ? 24.415 7.577 -27.006 1.00 58.59 190 PHE A O 1
ATOM 1473 N N . ALA A 1 191 ? 26.591 7.237 -26.558 1.00 53.47 191 ALA A N 1
ATOM 1474 C CA . ALA A 1 191 ? 27.059 8.152 -27.604 1.00 53.47 191 ALA A CA 1
ATOM 1475 C C . ALA A 1 191 ? 26.690 7.664 -29.016 1.00 53.47 191 ALA A C 1
ATOM 1477 O O . ALA A 1 191 ? 26.307 8.461 -29.873 1.00 53.47 191 ALA A O 1
ATOM 1478 N N . SER A 1 192 ? 26.755 6.351 -29.249 1.00 53.84 192 SER A N 1
ATOM 1479 C CA . SER A 1 192 ? 26.404 5.730 -30.531 1.00 53.84 192 SER A CA 1
ATOM 1480 C C . SER A 1 192 ? 24.891 5.697 -30.764 1.00 53.84 192 SER A C 1
ATOM 1482 O O . SER A 1 192 ? 24.406 6.059 -31.840 1.00 53.84 192 SER A O 1
ATOM 1484 N N . ALA A 1 193 ? 24.125 5.349 -29.730 1.00 54.09 193 ALA A N 1
ATOM 1485 C CA . ALA A 1 193 ? 22.684 5.229 -29.835 1.00 54.09 193 ALA A CA 1
ATOM 1486 C C . ALA A 1 193 ? 22.002 6.608 -29.972 1.00 54.09 193 ALA A C 1
ATOM 1488 O O . ALA A 1 193 ? 21.086 6.755 -30.780 1.00 54.09 193 ALA A O 1
ATOM 1489 N N . GLN A 1 194 ? 22.481 7.648 -29.274 1.00 52.59 194 GLN A N 1
ATOM 1490 C CA . GLN A 1 194 ? 21.910 9.002 -29.334 1.00 52.59 194 GLN A CA 1
ATOM 1491 C C . GLN A 1 194 ? 22.163 9.722 -30.675 1.00 52.59 194 GL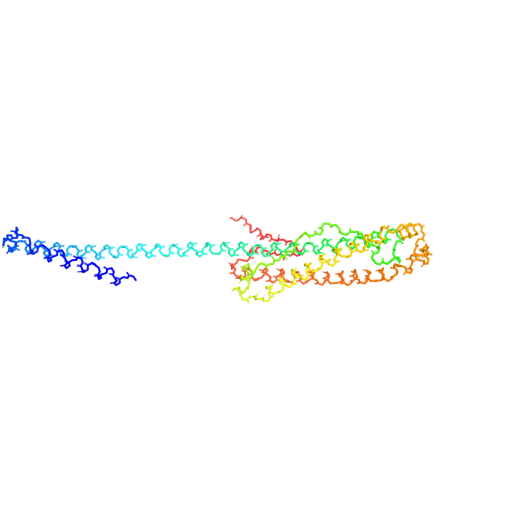N A C 1
ATOM 1493 O O . GLN A 1 194 ? 21.351 10.559 -31.066 1.00 52.59 194 GLN A O 1
ATOM 1498 N N . MET A 1 195 ? 23.248 9.401 -31.395 1.00 48.72 195 MET A N 1
ATOM 1499 C CA . MET A 1 195 ? 23.578 10.034 -32.684 1.00 48.72 195 MET A CA 1
ATOM 1500 C C . MET A 1 195 ? 23.032 9.293 -33.915 1.00 48.72 195 MET A C 1
ATOM 1502 O O . MET A 1 195 ? 22.750 9.943 -34.922 1.00 48.72 195 MET A O 1
ATOM 1506 N N . HIS A 1 196 ? 22.864 7.965 -33.863 1.00 49.53 196 HIS A N 1
ATOM 1507 C CA . HIS A 1 196 ? 22.590 7.170 -35.071 1.00 49.53 196 HIS A CA 1
ATOM 1508 C C . HIS A 1 196 ? 21.591 6.006 -34.898 1.00 49.53 196 HIS A C 1
ATOM 1510 O O . HIS A 1 196 ? 21.324 5.288 -35.863 1.00 49.53 196 HIS A O 1
ATOM 1516 N N . GLY A 1 197 ? 21.012 5.810 -33.708 1.00 51.19 197 GLY A N 1
ATOM 1517 C CA . GLY A 1 197 ? 20.173 4.642 -33.407 1.00 51.19 197 GLY A CA 1
ATOM 1518 C C . GLY A 1 197 ? 20.980 3.363 -33.126 1.00 51.19 197 GLY A C 1
ATOM 1519 O O . GLY A 1 197 ? 22.208 3.349 -33.170 1.00 51.19 197 GLY A O 1
ATOM 1520 N N . LEU A 1 198 ? 20.289 2.262 -32.804 1.00 51.06 198 LEU A N 1
ATOM 1521 C CA . LEU A 1 198 ? 20.898 0.993 -32.344 1.00 51.06 198 LEU A CA 1
ATOM 1522 C C . LEU A 1 198 ? 21.754 0.268 -33.397 1.00 51.06 198 LEU A C 1
ATOM 1524 O O . LEU A 1 198 ? 22.482 -0.670 -33.055 1.00 51.06 198 LEU A O 1
ATOM 1528 N N . ASP A 1 199 ? 21.660 0.684 -34.660 1.00 51.50 199 ASP A N 1
ATOM 1529 C CA . ASP A 1 199 ? 22.429 0.131 -35.780 1.00 51.50 199 ASP A CA 1
ATOM 1530 C C . ASP A 1 199 ? 23.910 0.547 -35.748 1.00 51.50 199 ASP A C 1
ATOM 1532 O O . ASP A 1 199 ? 24.721 -0.027 -36.468 1.00 51.50 199 ASP A O 1
ATOM 1536 N N . TRP A 1 200 ? 24.269 1.502 -34.882 1.00 50.66 200 TRP A N 1
ATOM 1537 C CA . TRP A 1 200 ? 25.627 2.040 -34.734 1.00 50.66 200 TRP A CA 1
ATOM 1538 C C . TRP A 1 200 ? 26.294 1.718 -33.393 1.00 50.66 200 TRP A C 1
ATOM 1540 O O . TRP A 1 200 ? 27.393 2.203 -33.124 1.00 50.66 200 TRP A O 1
ATOM 1550 N N . ILE A 1 201 ? 25.670 0.882 -32.557 1.00 62.81 201 ILE A N 1
ATOM 1551 C CA . ILE A 1 201 ? 26.357 0.304 -31.396 1.00 62.81 201 ILE A CA 1
ATOM 1552 C C . ILE A 1 201 ? 27.482 -0.589 -31.929 1.00 62.81 201 ILE A C 1
ATOM 1554 O O . ILE A 1 201 ? 27.231 -1.457 -32.770 1.00 62.81 201 ILE A O 1
ATOM 1558 N N . SER A 1 202 ? 28.716 -0.383 -31.455 1.00 63.16 202 SER A N 1
ATOM 1559 C CA . SER A 1 202 ? 29.848 -1.216 -31.871 1.00 63.16 202 SER A CA 1
ATOM 1560 C C . SER A 1 202 ? 29.536 -2.698 -31.600 1.00 63.16 202 SER A C 1
ATOM 1562 O O . SER A 1 202 ? 28.883 -3.008 -30.600 1.00 63.16 202 SER A O 1
ATOM 1564 N N . PRO A 1 203 ? 29.976 -3.641 -32.452 1.00 66.25 203 PRO A N 1
ATOM 1565 C CA . PRO A 1 203 ? 29.722 -5.068 -32.235 1.00 66.25 203 PRO A CA 1
ATOM 1566 C C . PRO A 1 203 ? 30.140 -5.543 -30.835 1.00 66.25 203 PRO A C 1
ATOM 1568 O O . PRO A 1 203 ? 29.419 -6.308 -30.204 1.00 66.25 203 PRO A O 1
ATOM 1571 N N . GLU A 1 204 ? 31.245 -5.003 -30.319 1.00 70.44 204 GLU A N 1
ATOM 1572 C CA . GLU A 1 204 ? 31.773 -5.273 -28.979 1.00 70.44 204 GLU A CA 1
ATOM 1573 C C . GLU A 1 204 ? 30.863 -4.734 -27.860 1.00 70.44 204 GLU A C 1
ATOM 1575 O O . GLU A 1 204 ? 30.638 -5.415 -26.859 1.00 70.44 204 GLU A O 1
ATOM 1580 N N . ALA A 1 205 ? 30.292 -3.533 -28.019 1.00 68.88 205 ALA A N 1
ATOM 1581 C CA . ALA A 1 205 ? 29.321 -2.986 -27.071 1.00 68.88 205 ALA A CA 1
ATOM 1582 C C . ALA A 1 205 ? 27.974 -3.724 -27.147 1.00 68.88 205 ALA A C 1
ATOM 1584 O O . ALA A 1 205 ? 27.322 -3.931 -26.121 1.00 68.88 205 ALA A O 1
ATOM 1585 N N . ARG A 1 206 ? 27.567 -4.174 -28.342 1.00 68.19 206 ARG A N 1
ATOM 1586 C CA . ARG A 1 206 ? 26.361 -4.991 -28.529 1.00 68.19 206 ARG A CA 1
ATOM 1587 C C . ARG A 1 206 ? 26.517 -6.341 -27.829 1.00 68.19 206 ARG A C 1
ATOM 1589 O O . ARG A 1 206 ? 25.668 -6.671 -27.011 1.00 68.19 206 ARG A O 1
ATOM 1596 N N . GLU A 1 207 ? 27.614 -7.062 -28.053 1.00 74.69 207 GLU A N 1
ATOM 1597 C CA . GLU A 1 207 ? 27.893 -8.345 -27.388 1.00 74.69 207 GLU A CA 1
ATOM 1598 C C . GLU A 1 207 ? 27.948 -8.207 -25.856 1.00 74.69 207 GLU A C 1
ATOM 1600 O O . GLU A 1 207 ? 27.420 -9.047 -25.127 1.00 74.69 207 GLU A O 1
ATOM 1605 N N . ARG A 1 208 ? 28.511 -7.099 -25.355 1.00 77.44 208 ARG A N 1
ATOM 1606 C CA . ARG A 1 208 ? 28.600 -6.812 -23.916 1.00 77.44 208 ARG A CA 1
ATOM 1607 C C . ARG A 1 208 ? 27.239 -6.563 -23.262 1.00 77.44 208 ARG A C 1
ATOM 1609 O O . ARG A 1 208 ? 27.021 -7.000 -22.131 1.00 77.44 208 ARG A O 1
ATOM 1616 N N . TRP A 1 209 ? 26.336 -5.844 -23.933 1.00 79.69 209 TRP A N 1
ATOM 1617 C CA . TRP A 1 209 ? 25.120 -5.316 -23.303 1.00 79.69 209 TRP A CA 1
ATOM 1618 C C . TRP A 1 209 ? 23.811 -5.950 -23.774 1.00 79.69 209 TRP A C 1
ATOM 1620 O O . TRP A 1 209 ? 22.814 -5.825 -23.064 1.00 79.69 209 TRP A O 1
ATOM 1630 N N . GLU A 1 210 ? 23.779 -6.666 -24.900 1.00 80.38 210 GLU A N 1
ATOM 1631 C CA . GLU A 1 210 ? 22.557 -7.256 -25.471 1.00 80.38 210 GLU A CA 1
ATOM 1632 C C . GLU A 1 210 ? 21.813 -8.143 -24.463 1.00 80.38 210 GLU A C 1
ATOM 1634 O O . GLU A 1 210 ? 20.616 -7.955 -24.228 1.00 80.38 210 GLU A O 1
ATOM 1639 N N . GLY A 1 211 ? 22.527 -9.037 -23.770 1.00 82.81 211 GLY A N 1
ATOM 1640 C CA . GLY A 1 211 ? 21.933 -9.887 -22.734 1.00 82.81 211 GLY A CA 1
ATOM 1641 C C . GLY A 1 211 ? 21.317 -9.087 -21.579 1.00 82.81 211 GLY A C 1
ATOM 1642 O O . GLY A 1 211 ? 20.233 -9.424 -21.088 1.00 82.81 211 GLY A O 1
ATOM 1643 N N . LYS A 1 212 ? 21.958 -7.983 -21.173 1.00 84.31 212 LYS A N 1
ATOM 1644 C CA . LYS A 1 212 ? 21.471 -7.113 -20.092 1.00 84.31 212 LYS A CA 1
ATOM 1645 C C . LYS A 1 212 ? 20.271 -6.279 -20.543 1.00 84.31 212 LYS A C 1
ATOM 1647 O O . LYS A 1 212 ? 19.288 -6.205 -19.814 1.00 84.31 212 LYS A O 1
ATOM 1652 N N . VAL A 1 213 ? 20.299 -5.737 -21.760 1.00 85.25 213 VAL A N 1
ATOM 1653 C CA . VAL A 1 213 ? 19.189 -4.999 -22.388 1.00 85.25 213 VAL A CA 1
ATOM 1654 C C . VAL A 1 213 ? 17.932 -5.865 -22.481 1.00 85.25 213 VAL A C 1
ATOM 1656 O O . VAL A 1 213 ? 16.845 -5.420 -22.100 1.00 85.25 213 VAL A O 1
ATOM 1659 N N . ILE A 1 214 ? 18.070 -7.113 -22.946 1.00 86.19 214 ILE A N 1
ATOM 1660 C CA . ILE A 1 214 ? 16.955 -8.068 -23.030 1.00 86.19 214 ILE A CA 1
ATOM 1661 C C . ILE A 1 214 ? 16.403 -8.357 -21.632 1.00 86.19 214 ILE A C 1
ATOM 1663 O O . ILE A 1 214 ? 15.191 -8.298 -21.419 1.00 86.19 214 ILE A O 1
ATOM 1667 N N . THR A 1 215 ? 17.286 -8.637 -20.670 1.00 87.56 215 THR A N 1
ATOM 1668 C CA . THR A 1 215 ? 16.896 -8.954 -19.289 1.00 87.56 215 THR A CA 1
ATOM 1669 C C . THR A 1 215 ? 16.160 -7.787 -18.631 1.00 87.56 215 THR A C 1
ATOM 1671 O O . THR A 1 215 ? 15.065 -7.972 -18.103 1.00 87.56 215 THR A O 1
ATOM 1674 N N . LEU A 1 216 ? 16.699 -6.569 -18.722 1.00 89.06 216 LEU A N 1
ATOM 1675 C CA . LEU A 1 216 ? 16.089 -5.375 -18.133 1.00 89.06 216 LEU A CA 1
ATOM 1676 C C . LEU A 1 216 ? 14.776 -4.989 -18.810 1.00 89.06 216 LEU A C 1
ATOM 1678 O O . LEU A 1 216 ? 13.856 -4.546 -18.127 1.00 89.06 216 LEU A O 1
ATOM 1682 N N . SER A 1 217 ? 14.660 -5.171 -20.127 1.00 89.12 217 SER A N 1
ATOM 1683 C CA . SER A 1 217 ? 13.400 -4.915 -20.836 1.00 89.12 217 SER A CA 1
ATOM 1684 C C . SER A 1 217 ? 12.307 -5.882 -20.381 1.00 89.12 217 SER A C 1
ATOM 1686 O O . SER A 1 217 ? 11.200 -5.446 -20.077 1.00 89.12 217 SER A O 1
ATOM 1688 N N . ARG A 1 218 ? 12.637 -7.172 -20.222 1.00 89.12 218 ARG A N 1
ATOM 1689 C CA . ARG A 1 218 ? 11.705 -8.169 -19.669 1.00 89.12 218 ARG A CA 1
ATOM 1690 C C . ARG A 1 218 ? 11.319 -7.870 -18.224 1.00 89.12 218 ARG A C 1
ATOM 1692 O O . ARG A 1 218 ? 10.153 -8.020 -17.874 1.00 89.12 218 ARG A O 1
ATOM 1699 N N . TYR A 1 219 ? 12.268 -7.444 -17.389 1.00 89.25 219 TYR A N 1
ATOM 1700 C CA . TYR A 1 219 ? 11.964 -7.029 -16.019 1.00 89.25 219 TYR A CA 1
ATOM 1701 C C . TYR A 1 219 ? 11.006 -5.845 -15.995 1.00 89.25 219 TYR A C 1
ATOM 1703 O O . TYR A 1 219 ? 9.984 -5.931 -15.319 1.00 89.25 219 TYR A O 1
ATOM 1711 N N . LEU A 1 220 ? 11.286 -4.800 -16.778 1.00 91.19 220 LEU A N 1
ATOM 1712 C CA . LEU A 1 220 ? 10.416 -3.636 -16.912 1.00 91.19 220 LEU A CA 1
ATOM 1713 C C . LEU A 1 220 ? 8.998 -4.016 -17.335 1.00 91.19 220 LEU A C 1
ATOM 1715 O O . LEU A 1 220 ? 8.036 -3.591 -16.706 1.00 91.19 220 LEU A O 1
ATOM 1719 N N . GLU A 1 221 ? 8.856 -4.843 -18.365 1.00 90.88 221 GLU A N 1
ATOM 1720 C CA . GLU A 1 221 ? 7.549 -5.300 -18.844 1.00 90.88 221 GLU A CA 1
ATOM 1721 C C . GLU A 1 221 ? 6.812 -6.135 -17.789 1.00 90.88 221 GLU A C 1
ATOM 1723 O O . GLU A 1 221 ? 5.627 -5.907 -17.530 1.00 90.88 221 GLU A O 1
ATOM 1728 N N . SER A 1 222 ? 7.522 -7.052 -17.125 1.00 89.81 222 SER A N 1
ATOM 1729 C CA . SER A 1 222 ? 6.967 -7.895 -16.066 1.00 89.81 222 SER A CA 1
ATOM 1730 C C . SER A 1 222 ? 6.470 -7.064 -14.886 1.00 89.81 222 SER A C 1
ATOM 1732 O O . SER A 1 222 ? 5.346 -7.263 -14.421 1.00 89.81 222 SER A O 1
ATOM 1734 N N . PHE A 1 223 ? 7.285 -6.133 -14.387 1.00 91.50 223 PHE A N 1
ATOM 1735 C CA . PHE A 1 223 ? 6.930 -5.363 -13.203 1.00 91.50 223 PHE A CA 1
ATOM 1736 C C . PHE A 1 223 ? 5.888 -4.284 -13.520 1.00 91.50 223 PHE A C 1
ATOM 1738 O O . PHE A 1 223 ? 5.001 -4.046 -12.708 1.00 91.50 223 PHE A O 1
ATOM 1745 N N . HIS A 1 224 ? 5.906 -3.701 -14.723 1.00 91.94 224 HIS A N 1
ATOM 1746 C CA . HIS A 1 224 ? 4.867 -2.778 -15.184 1.00 91.94 224 HIS A CA 1
ATOM 1747 C C . HIS A 1 224 ? 3.503 -3.480 -15.323 1.00 91.94 224 HIS A C 1
ATOM 1749 O O . HIS A 1 224 ? 2.476 -2.930 -14.922 1.00 91.94 224 HIS A O 1
ATOM 1755 N N . SER A 1 225 ? 3.473 -4.719 -15.825 1.00 92.75 225 SER A N 1
ATOM 1756 C CA . SER A 1 225 ? 2.243 -5.521 -15.868 1.00 92.75 225 SER A CA 1
ATOM 1757 C C . SER A 1 225 ? 1.735 -5.884 -14.466 1.00 92.75 225 SER A C 1
ATOM 1759 O O . SER A 1 225 ? 0.532 -5.813 -14.199 1.00 92.75 225 SER A O 1
ATOM 1761 N N . ALA A 1 226 ? 2.638 -6.270 -13.560 1.00 92.81 226 ALA A N 1
ATOM 1762 C CA . ALA A 1 226 ? 2.290 -6.559 -12.171 1.00 92.81 226 ALA A CA 1
ATOM 1763 C C . ALA A 1 226 ? 1.758 -5.309 -11.450 1.00 92.81 226 ALA A C 1
ATOM 1765 O O . ALA A 1 226 ? 0.733 -5.388 -10.780 1.00 92.81 226 ALA A O 1
ATOM 1766 N N . LEU A 1 227 ? 2.366 -4.142 -11.682 1.00 93.94 227 LEU A N 1
ATOM 1767 C CA . LEU A 1 227 ? 1.940 -2.861 -11.117 1.00 93.94 227 LEU A CA 1
ATOM 1768 C C . LEU A 1 227 ? 0.483 -2.525 -11.462 1.00 93.94 227 LEU A C 1
ATOM 1770 O O . LEU A 1 227 ? -0.290 -2.165 -10.581 1.00 93.94 227 LEU A O 1
ATOM 1774 N N . LYS A 1 228 ? 0.074 -2.707 -12.724 1.00 94.06 228 LYS A N 1
ATOM 1775 C CA . LYS A 1 228 ? -1.325 -2.495 -13.144 1.00 94.06 228 LYS A CA 1
ATOM 1776 C C . LYS A 1 228 ? -2.300 -3.429 -12.433 1.00 94.06 228 LYS A C 1
ATOM 1778 O O . LYS A 1 228 ? -3.404 -3.021 -12.076 1.00 94.06 228 LYS A O 1
ATOM 1783 N N . THR A 1 229 ? -1.882 -4.674 -12.219 1.00 95.25 229 THR A N 1
ATOM 1784 C CA . THR A 1 229 ? -2.674 -5.669 -11.487 1.00 95.25 229 THR A CA 1
ATOM 1785 C C . THR A 1 229 ? -2.820 -5.268 -10.019 1.00 95.25 229 THR A C 1
ATOM 1787 O O . THR A 1 229 ? -3.933 -5.274 -9.493 1.00 95.25 229 THR A O 1
ATOM 1790 N N . ASP A 1 230 ? -1.724 -4.850 -9.387 1.00 95.62 230 ASP A N 1
ATOM 1791 C CA . ASP A 1 230 ? -1.694 -4.432 -7.986 1.00 95.62 230 ASP A CA 1
ATOM 1792 C C . ASP A 1 230 ? -2.511 -3.151 -7.745 1.00 95.62 230 ASP A C 1
ATOM 1794 O O . ASP A 1 230 ? -3.209 -3.071 -6.737 1.00 95.62 230 ASP A O 1
ATOM 1798 N N . ILE A 1 231 ? -2.509 -2.186 -8.676 1.00 94.56 231 ILE A N 1
ATOM 1799 C CA . ILE A 1 231 ? -3.360 -0.982 -8.597 1.00 94.56 231 ILE A CA 1
ATOM 1800 C C . ILE A 1 231 ? -4.844 -1.371 -8.590 1.00 94.56 231 ILE A C 1
ATOM 1802 O O . ILE A 1 231 ? -5.600 -0.931 -7.721 1.00 94.56 231 ILE A O 1
ATOM 1806 N N . ALA A 1 232 ? -5.263 -2.224 -9.530 1.00 94.56 232 ALA A N 1
ATOM 1807 C CA . ALA A 1 232 ? -6.650 -2.677 -9.622 1.00 94.56 232 ALA A CA 1
ATOM 1808 C C . ALA A 1 232 ? -7.077 -3.493 -8.389 1.00 94.56 232 ALA A C 1
ATOM 1810 O O . ALA A 1 232 ? -8.229 -3.436 -7.955 1.00 94.56 232 ALA A O 1
ATOM 1811 N N . GLU A 1 233 ? -6.160 -4.265 -7.806 1.00 95.19 233 GLU A N 1
ATOM 1812 C CA . GLU A 1 233 ? -6.407 -4.981 -6.558 1.00 95.19 233 GLU A CA 1
ATOM 1813 C C . GLU A 1 233 ? -6.481 -4.033 -5.356 1.00 95.19 233 GLU A C 1
ATOM 1815 O O . GLU A 1 233 ? -7.386 -4.164 -4.532 1.00 95.19 233 GLU A O 1
ATOM 1820 N N . GLY A 1 234 ? -5.604 -3.030 -5.291 1.00 94.38 234 GLY A N 1
ATOM 1821 C CA . GLY A 1 234 ? -5.628 -1.980 -4.276 1.00 94.38 234 GLY A CA 1
ATOM 1822 C C . GLY A 1 234 ? -6.960 -1.234 -4.241 1.00 94.38 234 GLY A C 1
ATOM 1823 O O . GLY A 1 234 ? -7.494 -0.986 -3.164 1.00 94.38 234 GLY A O 1
ATOM 1824 N N . GLU A 1 235 ? -7.562 -0.960 -5.400 1.00 94.19 235 GLU A N 1
ATOM 1825 C CA . GLU A 1 235 ? -8.896 -0.351 -5.487 1.00 94.19 235 GLU A CA 1
ATOM 1826 C C . GLU A 1 235 ? -10.003 -1.241 -4.907 1.00 94.19 235 GLU A C 1
ATOM 1828 O O . GLU A 1 235 ? -10.889 -0.745 -4.205 1.00 94.19 235 GLU A O 1
ATOM 1833 N N . LYS A 1 236 ? -9.937 -2.558 -5.137 1.00 95.31 236 LYS A N 1
ATOM 1834 C CA . LYS A 1 236 ? -10.880 -3.516 -4.536 1.00 95.31 236 LYS A CA 1
ATOM 1835 C C . LYS A 1 236 ? -10.709 -3.577 -3.020 1.00 95.31 236 LYS A C 1
ATOM 1837 O O . LYS A 1 236 ? -11.693 -3.469 -2.291 1.00 95.31 236 LYS A O 1
ATOM 1842 N N . ILE A 1 237 ? -9.464 -3.671 -2.550 1.00 95.62 237 ILE A N 1
ATOM 1843 C CA . ILE A 1 237 ? -9.131 -3.683 -1.119 1.00 95.62 237 ILE A CA 1
ATOM 1844 C C . ILE A 1 237 ? -9.622 -2.393 -0.451 1.00 95.62 237 ILE A C 1
ATOM 1846 O O . ILE A 1 237 ? -10.232 -2.454 0.611 1.00 95.62 237 ILE A O 1
ATOM 1850 N N . ALA A 1 238 ? -9.418 -1.236 -1.082 1.00 94.25 238 ALA A N 1
ATOM 1851 C CA . ALA A 1 238 ? -9.886 0.062 -0.603 1.00 94.25 238 ALA A CA 1
ATOM 1852 C C . ALA A 1 238 ? -11.415 0.125 -0.447 1.00 94.25 238 ALA A C 1
ATOM 1854 O O . ALA A 1 238 ? -11.917 0.601 0.578 1.00 94.25 238 ALA A O 1
ATOM 1855 N N . ALA A 1 239 ? -12.159 -0.387 -1.431 1.00 93.62 239 ALA A N 1
ATOM 1856 C CA . ALA A 1 239 ? -13.617 -0.447 -1.376 1.00 93.62 239 ALA A CA 1
ATOM 1857 C C . ALA A 1 239 ? -14.112 -1.380 -0.255 1.00 93.62 239 ALA A C 1
ATOM 1859 O O . ALA A 1 239 ? -14.980 -0.999 0.540 1.00 93.62 239 ALA A O 1
ATOM 1860 N N . ASP A 1 240 ? -13.530 -2.577 -0.150 1.00 94.69 240 ASP A N 1
ATOM 1861 C CA . ASP A 1 240 ? -13.903 -3.565 0.864 1.00 94.69 240 ASP A CA 1
ATOM 1862 C C . ASP A 1 240 ? -13.518 -3.118 2.280 1.00 94.69 240 ASP A C 1
ATOM 1864 O O . ASP A 1 240 ? -14.287 -3.317 3.228 1.00 94.69 240 ASP A O 1
ATOM 1868 N N . LEU A 1 241 ? -12.370 -2.451 2.429 1.00 94.75 241 LEU A N 1
ATOM 1869 C CA . LEU A 1 241 ? -11.946 -1.800 3.666 1.00 94.75 241 LEU A CA 1
ATOM 1870 C C . LEU A 1 241 ? -12.978 -0.757 4.094 1.00 94.75 241 LEU A C 1
ATOM 1872 O O . LEU A 1 241 ? -13.478 -0.811 5.216 1.00 94.75 241 LEU A O 1
ATOM 1876 N N . GLY A 1 242 ? -13.361 0.143 3.186 1.00 92.44 242 GLY A N 1
ATOM 1877 C CA . GLY A 1 242 ? -14.357 1.169 3.467 1.00 92.44 242 GLY A CA 1
ATOM 1878 C C . GLY A 1 242 ? -15.704 0.589 3.904 1.00 92.44 242 GLY A C 1
ATOM 1879 O O . GLY A 1 242 ? -16.274 1.020 4.906 1.00 92.44 242 GLY A O 1
ATOM 1880 N N . LYS A 1 243 ? -16.190 -0.445 3.206 1.00 94.44 243 LYS A N 1
ATOM 1881 C CA . LYS A 1 243 ? -17.419 -1.166 3.575 1.00 94.44 243 LYS A CA 1
ATOM 1882 C C . LYS A 1 243 ? -17.317 -1.798 4.967 1.00 94.44 243 LYS A C 1
ATOM 1884 O O . LYS A 1 243 ? -18.255 -1.692 5.757 1.00 94.44 243 LYS A O 1
ATOM 1889 N N . THR A 1 244 ? -16.184 -2.429 5.267 1.00 95.00 244 THR A N 1
ATOM 1890 C CA . THR A 1 244 ? -15.925 -3.101 6.549 1.00 95.00 244 THR A CA 1
ATOM 1891 C C . THR A 1 244 ? -15.906 -2.101 7.703 1.00 95.00 244 THR A C 1
ATOM 1893 O O . THR A 1 244 ? -16.584 -2.312 8.706 1.00 95.00 244 THR A O 1
ATOM 1896 N N . LEU A 1 245 ? -15.194 -0.980 7.554 1.00 94.44 245 LEU A N 1
ATOM 1897 C CA . LEU A 1 245 ? -15.067 0.033 8.604 1.00 94.44 245 LEU A CA 1
ATOM 1898 C C . LEU A 1 245 ? -16.390 0.765 8.871 1.00 94.44 245 LEU A C 1
ATOM 1900 O O . LEU A 1 245 ? -16.751 0.956 10.032 1.00 94.44 245 LEU A O 1
ATOM 1904 N N . LYS A 1 246 ? -17.167 1.092 7.826 1.00 94.25 246 LYS A N 1
ATOM 1905 C CA . LYS A 1 246 ? -18.520 1.661 7.985 1.00 94.25 246 LYS A CA 1
ATOM 1906 C C . LYS A 1 246 ? -19.439 0.739 8.781 1.00 94.25 246 LYS A C 1
ATOM 1908 O O . LYS A 1 246 ? -20.152 1.198 9.673 1.00 94.25 246 LYS A O 1
ATOM 1913 N N . ALA A 1 247 ? -19.410 -0.559 8.474 1.00 94.62 247 ALA A N 1
ATOM 1914 C CA . ALA A 1 247 ? -20.202 -1.557 9.182 1.00 94.62 247 ALA A CA 1
ATOM 1915 C C . ALA A 1 247 ? -19.742 -1.721 10.641 1.00 94.62 247 ALA A C 1
ATOM 1917 O O . ALA A 1 247 ? -20.581 -1.725 11.542 1.00 94.62 247 ALA A O 1
ATOM 1918 N N . TYR A 1 248 ? -18.428 -1.793 10.878 1.00 94.50 248 TYR A N 1
ATOM 1919 C CA . TYR A 1 248 ? -17.845 -1.956 12.212 1.00 94.50 24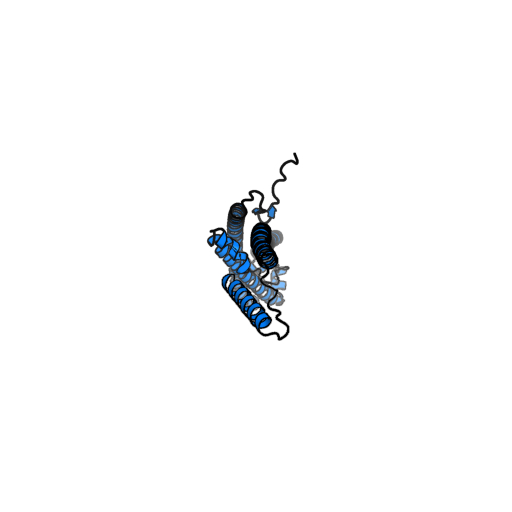8 TYR A CA 1
ATOM 1920 C C . TYR A 1 248 ? -18.183 -0.786 13.142 1.00 94.50 248 TYR A C 1
ATOM 1922 O O . TYR A 1 248 ? -18.714 -0.987 14.233 1.00 94.50 248 TYR A O 1
ATOM 1930 N N . PHE A 1 249 ? -17.955 0.449 12.686 1.00 93.81 249 PHE A N 1
ATOM 1931 C CA . PHE A 1 249 ? -18.221 1.648 13.483 1.00 93.81 249 PHE A CA 1
ATOM 1932 C C . PHE A 1 249 ? -19.684 2.096 13.469 1.00 93.81 249 PHE A C 1
ATOM 1934 O O . PHE A 1 249 ? -20.018 3.063 14.155 1.00 93.81 249 PHE A O 1
ATOM 1941 N N . LYS A 1 250 ? -20.549 1.417 12.699 1.00 93.94 250 LYS A N 1
ATOM 1942 C CA . LYS A 1 250 ? -21.946 1.811 12.453 1.00 93.94 250 LYS A CA 1
ATOM 1943 C C . LYS A 1 250 ? -22.059 3.269 11.992 1.00 93.94 250 LYS A C 1
ATOM 1945 O O . LYS A 1 250 ? -22.996 3.976 12.357 1.00 93.94 250 LYS A O 1
ATOM 1950 N N . ASP A 1 251 ? -21.086 3.708 11.200 1.00 90.38 251 ASP A N 1
ATOM 1951 C CA . ASP A 1 251 ? -20.960 5.078 10.718 1.00 90.38 251 ASP A CA 1
ATOM 1952 C C . ASP A 1 251 ? -20.949 5.073 9.181 1.00 90.38 251 ASP A C 1
ATOM 1954 O O . ASP A 1 251 ? -19.923 4.749 8.578 1.00 90.38 251 ASP A O 1
ATOM 1958 N N . PRO A 1 252 ? -22.067 5.413 8.511 1.00 87.44 252 PRO A N 1
ATOM 1959 C CA . PRO A 1 252 ? -22.126 5.436 7.047 1.00 87.44 252 PRO A CA 1
ATOM 1960 C C . PRO A 1 252 ? -21.208 6.504 6.432 1.00 87.44 252 PRO A C 1
ATOM 1962 O O . PRO A 1 252 ? -20.849 6.403 5.254 1.00 87.44 252 PRO A O 1
ATOM 1965 N N . ASN A 1 253 ? -20.808 7.489 7.238 1.00 86.50 253 ASN A N 1
ATOM 1966 C CA . ASN A 1 253 ? -19.965 8.619 6.879 1.00 86.50 253 ASN A CA 1
ATOM 1967 C C . ASN A 1 253 ? -18.488 8.377 7.217 1.00 86.50 253 ASN A C 1
ATOM 1969 O O . ASN A 1 253 ? -17.672 9.288 7.064 1.00 86.50 253 ASN A O 1
ATOM 1973 N N . PHE A 1 254 ? -18.123 7.163 7.648 1.00 86.31 254 PHE A N 1
ATOM 1974 C CA . PHE A 1 254 ? -16.723 6.831 7.874 1.00 86.31 254 PHE A CA 1
ATOM 1975 C C . PHE A 1 254 ? -15.922 7.050 6.574 1.00 86.31 254 PHE A C 1
ATOM 1977 O O . PHE A 1 254 ? -16.362 6.571 5.521 1.00 86.31 254 PHE A O 1
ATOM 1984 N N . PRO A 1 255 ? -14.781 7.765 6.617 1.00 83.94 255 PRO A N 1
ATOM 1985 C CA . PRO A 1 255 ? -13.980 8.060 5.432 1.00 83.94 255 PRO A CA 1
ATOM 1986 C C . PRO A 1 255 ? -13.563 6.805 4.666 1.00 83.94 255 PRO A C 1
ATOM 1988 O O . PRO A 1 255 ? -13.168 5.799 5.253 1.00 83.94 255 PRO A O 1
ATOM 1991 N N . THR A 1 256 ? -13.637 6.873 3.339 1.00 85.62 256 THR A N 1
ATOM 1992 C CA . THR A 1 256 ? -13.291 5.755 2.450 1.00 85.62 256 THR A CA 1
ATOM 1993 C C . THR A 1 256 ? -12.405 6.209 1.315 1.00 85.62 256 THR A C 1
ATOM 1995 O O . THR A 1 256 ? -12.463 7.364 0.900 1.00 85.62 256 THR A O 1
ATOM 1998 N N . LEU A 1 257 ? -11.628 5.278 0.775 1.00 84.56 257 LEU A N 1
ATOM 1999 C CA . LEU A 1 257 ? -10.806 5.518 -0.399 1.00 84.56 257 LEU A CA 1
ATOM 2000 C C . LEU A 1 257 ? -11.596 5.199 -1.672 1.00 84.56 257 LEU A C 1
ATOM 2002 O O . LEU A 1 257 ? -12.084 4.082 -1.833 1.00 84.56 257 LEU A O 1
ATOM 2006 N N . GLN A 1 258 ? -11.688 6.162 -2.587 1.00 76.00 258 GLN A N 1
ATOM 2007 C CA . GLN A 1 258 ? -12.107 5.936 -3.974 1.00 76.00 258 GLN A CA 1
ATOM 2008 C C . GLN A 1 258 ? -11.040 6.497 -4.909 1.00 76.00 258 GLN A C 1
ATOM 2010 O O . GLN A 1 258 ? -10.608 7.634 -4.745 1.00 76.00 258 GLN A O 1
ATOM 2015 N N . GLY A 1 259 ? -10.565 5.685 -5.859 1.00 68.19 259 GLY A N 1
ATOM 2016 C CA . GLY A 1 259 ? -9.537 6.108 -6.820 1.00 68.19 259 GLY A CA 1
ATOM 2017 C C . GLY A 1 259 ? -8.223 6.591 -6.183 1.00 68.19 259 GLY A C 1
ATOM 2018 O O . GLY A 1 259 ? -7.537 7.419 -6.767 1.00 68.19 259 GLY A O 1
ATOM 2019 N N . GLY A 1 260 ? -7.879 6.130 -4.972 1.00 61.50 260 GLY A N 1
ATOM 2020 C CA . GLY A 1 260 ? -6.705 6.617 -4.222 1.00 61.50 260 GLY A CA 1
ATOM 2021 C C . GLY A 1 260 ? -6.909 7.937 -3.474 1.00 61.50 260 GLY A C 1
ATOM 2022 O O . GLY A 1 260 ? -5.982 8.440 -2.842 1.00 61.50 260 GLY A O 1
ATOM 2023 N N . GLN A 1 261 ? -8.114 8.503 -3.490 1.00 72.56 261 GLN A N 1
ATOM 2024 C CA . GLN A 1 261 ? -8.438 9.707 -2.735 1.00 72.56 261 GLN A CA 1
ATOM 2025 C C . GLN A 1 261 ? -9.294 9.362 -1.524 1.00 72.56 261 GLN A C 1
ATOM 2027 O O . GLN A 1 261 ? -10.270 8.615 -1.620 1.00 72.56 261 GLN A O 1
ATOM 2032 N N . LEU A 1 262 ? -8.918 9.920 -0.374 1.00 71.00 262 LEU A N 1
ATOM 2033 C CA . LEU A 1 262 ? -9.739 9.875 0.823 1.00 71.00 262 LEU A CA 1
ATOM 2034 C C . LEU A 1 262 ? -10.938 10.797 0.621 1.00 71.00 262 LEU A C 1
ATOM 2036 O O . LEU A 1 262 ? -10.799 12.019 0.582 1.00 71.00 262 LEU A O 1
ATOM 2040 N N . LEU A 1 263 ? -12.118 10.204 0.508 1.00 71.38 263 LEU A N 1
ATOM 2041 C CA . LEU A 1 263 ? -13.357 10.954 0.474 1.00 71.38 263 LEU A CA 1
ATOM 2042 C C . LEU A 1 263 ? -13.771 11.279 1.906 1.00 71.38 263 LEU A C 1
ATOM 2044 O O . LEU A 1 263 ? -14.015 10.385 2.723 1.00 71.38 263 LEU A O 1
ATOM 2048 N N . ALA A 1 264 ? -13.851 12.576 2.204 1.00 60.12 264 ALA A N 1
ATOM 2049 C CA . ALA A 1 264 ? -14.604 13.044 3.356 1.00 60.12 264 ALA A CA 1
ATOM 2050 C C . ALA A 1 264 ? -16.090 12.708 3.140 1.00 60.12 264 ALA A C 1
ATOM 2052 O O . ALA A 1 264 ? -16.539 12.688 1.991 1.00 60.12 264 ALA A O 1
ATOM 2053 N N . PRO A 1 265 ? -16.865 12.456 4.206 1.00 52.25 265 PRO A N 1
ATOM 2054 C CA . PRO A 1 265 ? -18.298 12.275 4.052 1.00 52.25 265 PRO A CA 1
ATOM 2055 C C . PRO A 1 265 ? -18.918 13.491 3.370 1.00 52.25 265 PRO A C 1
ATOM 2057 O O . PRO A 1 265 ? -18.560 14.632 3.691 1.00 52.25 265 PRO A O 1
ATOM 2060 N N . ASP A 1 266 ? -19.854 13.236 2.450 1.00 53.06 266 ASP A N 1
ATOM 2061 C CA . ASP A 1 266 ? -20.724 14.267 1.899 1.00 53.06 266 ASP A CA 1
ATOM 2062 C C . ASP A 1 266 ? -21.271 15.073 3.073 1.00 53.06 266 ASP A C 1
ATOM 2064 O O . ASP A 1 266 ? -21.917 14.535 3.977 1.00 53.06 266 ASP A O 1
ATOM 2068 N N . ARG A 1 267 ? -20.937 16.366 3.116 1.00 42.19 267 ARG A N 1
ATOM 2069 C CA . ARG A 1 267 ? -21.469 17.258 4.141 1.00 42.19 267 ARG A CA 1
ATOM 2070 C C . ARG A 1 267 ? -22.985 17.208 4.001 1.00 42.19 267 ARG A C 1
ATOM 2072 O O . ARG A 1 267 ? -23.522 17.779 3.055 1.00 42.19 267 ARG A O 1
ATOM 2079 N N . LEU A 1 268 ? -23.667 16.545 4.938 1.00 41.09 268 LEU A N 1
ATOM 2080 C CA . LEU A 1 268 ? -25.105 16.720 5.098 1.00 41.09 268 LEU A CA 1
ATOM 2081 C C . LEU A 1 268 ? -25.376 18.232 5.132 1.00 41.09 268 LEU A C 1
ATOM 2083 O O . LEU A 1 268 ? -24.603 18.963 5.773 1.00 41.09 268 LEU A O 1
ATOM 2087 N N . PRO A 1 269 ? -26.410 18.725 4.423 1.00 37.81 269 PRO A N 1
ATOM 2088 C CA . PRO A 1 269 ? -26.769 20.129 4.495 1.00 37.81 269 PRO A CA 1
ATOM 2089 C C . PRO A 1 269 ? -26.942 20.476 5.971 1.00 37.81 269 PRO A C 1
ATOM 2091 O O . PRO A 1 269 ? -27.640 19.772 6.700 1.00 37.81 269 PRO A O 1
ATOM 2094 N N . ARG A 1 270 ? -26.237 21.517 6.423 1.00 40.91 270 ARG A N 1
ATOM 2095 C CA . ARG A 1 270 ? -26.434 22.070 7.762 1.00 40.91 270 ARG A CA 1
ATOM 2096 C C . ARG A 1 270 ? -27.894 22.527 7.831 1.00 40.91 270 ARG A C 1
ATOM 2098 O O . ARG A 1 270 ? -28.218 23.550 7.236 1.00 40.91 270 ARG A O 1
ATOM 2105 N N . SER A 1 271 ? -28.749 21.727 8.463 1.00 45.72 271 SER A N 1
ATOM 2106 C CA . SER A 1 271 ? -30.101 22.111 8.873 1.00 45.72 271 SER A CA 1
ATOM 2107 C C . SER A 1 271 ? -30.039 22.805 10.220 1.00 45.72 271 SER A C 1
ATOM 2109 O O . SER A 1 271 ? -29.412 22.199 11.121 1.00 45.72 271 SER A O 1
#